Protein AF-A0A851D9H3-F1 (afdb_monomer)

Secondary structure (DSSP, 8-state):
---EEEE--TTSSHHHHHHHHHHHHHHHS--SS-EEEE-SSHHHHHHHHHHHHHHHGGGT--EEEE-TTS-HHHHHHHHHT--SEEEE-HHHHHHHHHH--S---TT--EEEESSHHHHH-TTT--THHHHHHHHHHS-SSSEEEEEES---TTHHHHHHH--S-PEEEE---S-SS-TT---------GGGHHHHHHHHHHHHHHH-TT-------S---

Mean predicted aligned error: 9.74 Å

pLDDT: mean 85.5, std 11.63, range [44.47, 97.75]

Organism: Todus mexicanus (NCBI:txid135184)

Nearest PDB structures (foldseek):
  3ber-assembly1_A  TM=9.597E-01  e=4.271E-22  Homo sapiens
  8fkx-assembly1_SW  TM=8.163E-01  e=1.587E-16  Homo sapiens
  8v84-assembly1_D  TM=9.311E-01  e=8.662E-15  Saccharomyces cerevisiae BY4741
  8fks-assembly1_SW  TM=8.138E-01  e=1.066E-15  Homo sapiens
  8fky-assembly1_SW  TM=8.086E-01  e=3.137E-15  Homo sapiens

InterPro domains:
  IPR000629 ATP-dependent RNA helicase DEAD-box, conserved site [PS00039] (112-120)
  IPR011545 DEAD/DEAH-box helicase domain [PF00270] (1-157)
  IPR014001 Helicase superfamily 1/2, ATP-binding domain [PS51192] (1-169)
  IPR014001 Helicase superfamily 1/2, ATP-binding domain [SM00487] (2-184)
  IPR027417 P-loop containing nucleoside triphosphate hydrolase [G3DSA:3.40.50.300] (1-170)
  IPR027417 P-loop containing nucleoside triphosphate hydrolase [SSF52540] (1-168)
  IPR050079 DEAD box RNA helicase [PTHR47959] (1-221)

Sequence (221 aa):
GRDCLGCAKTGSGKTAAFVLPVLQVLSEDPYGIFCLVLTPTRELAYQIAEQFRVLGKPLGLKDCVVVGGLDMVAQALELSRKPHVVIATPGRLADHLRSSNTFSLKKLKFLVLDEADRLLEQGCADFTADLEVILEAVPARRQTLLFSATLTDTLKELQSLAPNRPFFWEAVSEVRTVDELDQRYLLVPEALKDAYLVHLIQTFQDEHDDWSVIIFTKTCK

Foldseek 3Di:
DAAAEEAADPPPCVLVVPLVVLLVVCLVPPDFAAEEEEEADQVVLVVSVVVNCVVCVVVVFFEAEQEPPDDLVVSLVSQLVRGHYYYYYLVRVLCCLVPDPSHAQANYAEYEYEQVVVCPDPPPDPSVVSVVSVLVRHHPNHHYYYYHNDDDPCVVVVCVSRVRPHHYHYDDDVDPDDPPDDDDDDDDDPVCVVVVVVVVVVVVCVVPVPDDDDDDDPDDD

Solvent-accessible surface area (backbone atoms only — not comparable to full-atom values): 12936 Å² total; per-residue (Å²): 126,71,15,34,38,41,35,42,60,88,91,73,50,64,67,56,68,55,48,52,62,50,50,58,58,36,70,78,63,77,56,48,38,29,32,42,36,36,26,78,43,65,68,58,32,53,55,53,50,49,52,48,51,67,73,27,52,91,72,68,64,40,71,46,76,38,46,78,95,60,65,66,67,62,48,49,53,51,47,49,70,38,29,36,32,38,30,23,23,46,60,45,45,28,49,46,63,74,75,42,84,63,58,69,45,65,71,25,45,35,42,34,33,42,47,40,53,66,46,64,36,87,85,84,52,83,34,60,68,24,44,51,55,46,59,72,49,37,42,88,80,50,30,33,38,39,29,18,67,58,88,54,90,57,49,65,59,55,47,64,75,30,76,62,76,47,48,78,46,68,64,87,62,100,53,100,60,63,94,86,63,88,82,86,87,80,93,68,60,77,93,47,46,65,62,53,50,52,51,52,51,52,58,48,38,77,77,34,85,88,67,86,86,86,85,88,74,97,70,90,130

Radius of gyration: 20.99 Å; Cα contacts (8 Å, |Δi|>4): 307; chains: 1; bounding box: 50×41×60 Å

Structure (mmCIF, N/CA/C/O backbone):
data_AF-A0A851D9H3-F1
#
_entry.id   AF-A0A851D9H3-F1
#
loop_
_atom_site.group_PDB
_atom_site.id
_atom_site.type_symbol
_atom_site.label_atom_id
_atom_site.label_alt_id
_atom_site.label_comp_id
_atom_site.label_asym_id
_atom_site.label_entity_id
_atom_site.label_seq_id
_atom_site.pdbx_PDB_ins_code
_atom_site.Cartn_x
_atom_site.Cartn_y
_atom_site.Cartn_z
_atom_site.occupancy
_atom_site.B_iso_or_equiv
_atom_site.auth_seq_id
_atom_site.auth_comp_id
_atom_site.auth_asym_id
_atom_site.auth_atom_id
_atom_site.pdbx_PDB_model_num
ATOM 1 N N . GLY A 1 1 ? -8.736 -12.174 10.225 1.00 80.12 1 GLY A N 1
ATOM 2 C CA . GLY A 1 1 ? -8.288 -13.385 9.510 1.00 80.12 1 GLY A CA 1
ATOM 3 C C . GLY A 1 1 ? -6.817 -13.631 9.781 1.00 80.12 1 GLY A C 1
ATOM 4 O O . GLY A 1 1 ? -6.314 -13.092 10.760 1.00 80.12 1 GLY A O 1
ATOM 5 N N . ARG A 1 2 ? -6.152 -14.450 8.955 1.00 85.69 2 ARG A N 1
ATOM 6 C CA . ARG A 1 2 ? -4.685 -14.618 8.971 1.00 85.69 2 ARG A CA 1
ATOM 7 C C . ARG A 1 2 ? -4.022 -13.522 8.139 1.00 85.69 2 ARG A C 1
ATOM 9 O O . ARG A 1 2 ? -4.654 -13.015 7.210 1.00 85.69 2 ARG A O 1
ATOM 16 N N . ASP A 1 3 ? -2.769 -13.208 8.440 1.00 90.81 3 ASP A N 1
ATOM 17 C CA . ASP A 1 3 ? -1.951 -12.373 7.559 1.00 90.81 3 ASP A CA 1
ATOM 18 C C . ASP A 1 3 ? -1.795 -13.059 6.192 1.00 90.81 3 ASP A C 1
ATOM 20 O O . ASP A 1 3 ? -1.924 -14.284 6.088 1.00 90.81 3 ASP A O 1
ATOM 24 N N . CYS A 1 4 ? -1.566 -12.283 5.137 1.00 90.00 4 CYS A N 1
ATOM 25 C CA . CYS A 1 4 ? -1.462 -12.799 3.773 1.00 90.00 4 CYS A CA 1
ATOM 26 C C . CYS A 1 4 ? -0.292 -12.145 3.047 1.00 90.00 4 CYS A C 1
ATOM 28 O O . CYS A 1 4 ? -0.133 -10.930 3.126 1.00 90.00 4 CYS A O 1
ATOM 30 N N . LEU A 1 5 ? 0.481 -12.939 2.314 1.00 88.44 5 LEU A N 1
ATOM 31 C CA . LEU A 1 5 ? 1.468 -12.458 1.360 1.00 88.44 5 LEU A CA 1
ATOM 32 C C . LEU A 1 5 ? 1.082 -12.985 -0.022 1.00 88.44 5 LEU A C 1
ATOM 34 O O . LEU A 1 5 ? 1.096 -14.192 -0.252 1.00 88.44 5 LEU A O 1
ATOM 38 N N . GLY A 1 6 ? 0.686 -12.074 -0.907 1.00 87.44 6 GLY A N 1
ATOM 39 C CA . GLY A 1 6 ? 0.284 -12.356 -2.278 1.00 87.44 6 GLY A CA 1
ATOM 40 C C . GLY A 1 6 ? 1.333 -11.873 -3.274 1.00 87.44 6 GLY A C 1
ATOM 41 O O . GLY A 1 6 ? 1.558 -10.670 -3.399 1.00 87.44 6 GLY A O 1
ATOM 42 N N . CYS A 1 7 ? 1.937 -12.792 -4.019 1.00 83.62 7 CYS A N 1
ATOM 43 C CA . CYS A 1 7 ? 2.801 -12.463 -5.148 1.00 83.62 7 CYS A CA 1
ATOM 44 C C . CYS A 1 7 ? 2.038 -12.649 -6.464 1.00 83.62 7 CYS A C 1
ATOM 46 O O . CYS A 1 7 ? 1.624 -13.763 -6.789 1.00 83.62 7 CYS A O 1
ATOM 48 N N . ALA A 1 8 ? 1.821 -11.563 -7.209 1.00 77.94 8 ALA A N 1
ATOM 49 C CA . ALA A 1 8 ? 1.188 -11.616 -8.527 1.00 77.94 8 ALA A CA 1
ATOM 50 C C . ALA A 1 8 ? 1.530 -10.397 -9.389 1.00 77.94 8 ALA A C 1
ATOM 52 O O . ALA A 1 8 ? 1.768 -9.302 -8.875 1.00 77.94 8 ALA A O 1
ATOM 53 N N . LYS A 1 9 ? 1.476 -10.551 -10.717 1.00 69.19 9 LYS A N 1
ATOM 54 C CA . LYS A 1 9 ? 1.674 -9.450 -11.677 1.00 69.19 9 LYS A CA 1
ATOM 55 C C . LYS A 1 9 ? 0.594 -8.366 -11.529 1.00 69.19 9 LYS A C 1
ATOM 57 O O . LYS A 1 9 ? -0.528 -8.638 -11.095 1.00 69.19 9 LYS A O 1
ATOM 62 N N . THR A 1 10 ? 0.919 -7.121 -11.871 1.00 65.31 10 THR A N 1
ATOM 63 C CA . THR A 1 10 ? -0.055 -6.014 -11.934 1.00 65.31 10 THR A CA 1
ATOM 64 C C . THR A 1 10 ? -1.163 -6.341 -12.944 1.00 65.31 10 THR A C 1
ATOM 66 O O . THR A 1 10 ? -0.913 -7.023 -13.932 1.00 65.31 10 THR A O 1
ATOM 69 N N . GLY A 1 11 ? -2.404 -5.932 -12.665 1.00 64.44 11 GLY A N 1
ATOM 70 C CA . GLY A 1 11 ? -3.569 -6.272 -13.499 1.00 64.44 11 GLY A CA 1
ATOM 71 C C . GLY A 1 11 ? -4.239 -7.620 -13.187 1.00 64.44 11 GLY A C 1
ATOM 72 O O . GLY A 1 11 ? -5.308 -7.897 -13.714 1.00 64.44 11 GLY A O 1
ATOM 73 N N . SER A 1 12 ? -3.698 -8.428 -12.268 1.00 66.44 12 SER A N 1
ATOM 74 C CA . SER A 1 12 ? -4.285 -9.719 -11.841 1.00 66.44 12 SER A CA 1
ATOM 75 C C . SER A 1 12 ? -5.453 -9.610 -10.842 1.00 66.44 12 SER A C 1
ATOM 77 O O . SER A 1 12 ? -5.899 -10.614 -10.293 1.00 66.44 12 SER A O 1
ATOM 79 N N . GLY A 1 13 ? -5.941 -8.398 -10.558 1.00 76.06 13 GLY A N 1
ATOM 80 C CA . GLY A 1 13 ? -7.006 -8.177 -9.572 1.00 76.06 13 GLY A CA 1
ATOM 81 C C . GLY A 1 13 ? -6.543 -8.123 -8.108 1.00 76.06 13 GLY A C 1
ATOM 82 O O . GLY A 1 13 ? -7.385 -8.190 -7.212 1.00 76.06 13 GLY A O 1
ATOM 83 N N . LYS A 1 14 ? -5.235 -7.945 -7.841 1.00 81.56 14 LYS A N 1
ATOM 84 C CA . LYS A 1 14 ? -4.666 -7.783 -6.480 1.00 81.56 14 LYS A CA 1
ATOM 85 C C . LYS A 1 14 ? -5.439 -6.780 -5.622 1.00 81.56 14 LYS A C 1
ATOM 87 O O . LYS A 1 14 ? -5.741 -7.061 -4.467 1.00 81.56 14 LYS A O 1
ATOM 92 N N . THR A 1 15 ? -5.817 -5.644 -6.206 1.00 81.75 15 THR A N 1
ATOM 93 C CA . THR A 1 15 ? -6.554 -4.596 -5.495 1.00 81.75 15 THR A CA 1
ATOM 94 C C . THR A 1 15 ? -7.900 -5.094 -4.979 1.00 81.75 15 THR A C 1
ATOM 96 O O . THR A 1 15 ? -8.203 -4.935 -3.800 1.00 81.75 15 THR A O 1
ATOM 99 N N . ALA A 1 16 ? -8.684 -5.795 -5.801 1.00 86.06 16 ALA A N 1
ATOM 100 C CA . ALA A 1 16 ? -9.943 -6.387 -5.349 1.00 86.06 16 ALA A CA 1
ATOM 101 C C . ALA A 1 16 ? -9.718 -7.454 -4.260 1.00 86.06 16 ALA A C 1
ATOM 103 O O . ALA A 1 16 ? -10.506 -7.539 -3.317 1.00 86.06 16 ALA A O 1
ATOM 104 N N . ALA A 1 17 ? -8.620 -8.215 -4.345 1.00 87.19 17 ALA A N 1
ATOM 105 C CA . ALA A 1 17 ? -8.290 -9.267 -3.385 1.00 87.19 17 ALA A CA 1
ATOM 106 C C . ALA A 1 17 ? -8.093 -8.752 -1.948 1.00 87.19 17 ALA A C 1
ATOM 108 O O . ALA A 1 17 ? -8.384 -9.491 -1.008 1.00 87.19 17 ALA A O 1
ATOM 109 N N . PHE A 1 18 ? -7.657 -7.500 -1.754 1.00 88.56 18 PHE A N 1
ATOM 110 C CA . PHE A 1 18 ? -7.599 -6.887 -0.421 1.00 88.56 18 PHE A CA 1
ATOM 111 C C . PHE A 1 18 ? -8.738 -5.917 -0.119 1.00 88.56 18 PHE A C 1
ATOM 113 O O . PHE A 1 18 ? -9.131 -5.803 1.040 1.00 88.56 18 PHE A O 1
ATOM 120 N N . VAL A 1 19 ? -9.313 -5.248 -1.123 1.00 92.56 19 VAL A N 1
ATOM 121 C CA . VAL A 1 19 ? -10.442 -4.332 -0.903 1.00 92.56 19 VAL A CA 1
ATOM 122 C C . VAL A 1 19 ? -11.672 -5.100 -0.418 1.00 92.56 19 VAL A C 1
ATOM 124 O O . VAL A 1 19 ? -12.283 -4.709 0.574 1.00 92.56 19 VAL A O 1
ATOM 127 N N . LEU A 1 20 ? -12.021 -6.218 -1.060 1.00 92.31 20 LEU A N 1
ATOM 128 C CA . LEU A 1 20 ? -13.213 -7.001 -0.714 1.00 92.31 20 LEU A CA 1
ATOM 129 C C . LEU A 1 20 ? -13.232 -7.498 0.743 1.00 92.31 20 LEU A C 1
ATOM 131 O O . LEU A 1 20 ? -14.219 -7.224 1.429 1.00 92.31 20 LEU A O 1
ATOM 135 N N . PRO A 1 21 ? -12.185 -8.167 1.272 1.00 91.94 21 PRO A N 1
ATOM 136 C CA . PRO A 1 21 ? -12.196 -8.599 2.668 1.00 91.94 21 PRO A CA 1
ATOM 137 C C . PRO A 1 21 ? -12.214 -7.420 3.649 1.00 91.94 21 PRO A C 1
ATOM 139 O O . PRO A 1 21 ? -12.847 -7.522 4.698 1.00 91.94 21 PRO A O 1
ATOM 142 N N . VAL A 1 22 ? -11.576 -6.290 3.317 1.00 93.81 22 VAL A N 1
ATOM 143 C CA . VAL A 1 22 ? -11.645 -5.073 4.142 1.00 93.81 22 VAL A CA 1
ATOM 144 C C . VAL A 1 22 ? -13.081 -4.554 4.209 1.00 93.81 22 VAL A C 1
ATOM 146 O O . VAL A 1 22 ? -13.584 -4.308 5.304 1.00 93.81 22 VAL A O 1
ATOM 149 N N . LEU A 1 23 ? -13.754 -4.421 3.062 1.00 93.50 23 LEU A N 1
ATOM 150 C CA . LEU A 1 23 ? -15.132 -3.933 2.989 1.00 93.50 23 LEU A CA 1
ATOM 151 C C . LEU A 1 23 ? -16.124 -4.881 3.664 1.00 93.50 23 LEU A C 1
ATOM 153 O O . LEU A 1 23 ? -17.036 -4.413 4.340 1.00 93.50 23 LEU A O 1
ATOM 157 N N . GLN A 1 24 ? -15.928 -6.194 3.528 1.00 92.94 24 GLN A N 1
ATOM 158 C CA . GLN A 1 24 ? -16.772 -7.191 4.179 1.00 92.94 24 GLN A CA 1
ATOM 159 C C . GLN A 1 24 ? -16.753 -7.016 5.701 1.00 92.94 24 GLN A C 1
ATOM 161 O O . GLN A 1 24 ? -17.810 -6.861 6.305 1.00 92.94 24 GLN A O 1
ATOM 166 N N . VAL A 1 25 ? -15.572 -6.962 6.323 1.00 92.62 25 VAL A N 1
ATOM 167 C CA . VAL A 1 25 ? -15.482 -6.806 7.787 1.00 92.62 25 VAL A CA 1
ATOM 168 C C . VAL A 1 25 ? -15.886 -5.396 8.224 1.00 92.62 25 VAL A C 1
ATOM 170 O O . VAL A 1 25 ? -16.467 -5.225 9.293 1.00 92.62 25 VAL A O 1
ATOM 173 N N . LEU A 1 26 ? -15.616 -4.375 7.405 1.00 91.81 26 LEU A N 1
ATOM 174 C CA . LEU A 1 26 ? -16.076 -3.014 7.679 1.00 91.81 26 LEU A CA 1
ATOM 175 C C . LEU A 1 26 ? -17.610 -2.916 7.677 1.00 91.81 26 LEU A C 1
ATOM 177 O O . LEU A 1 26 ? -18.159 -2.135 8.445 1.00 91.81 26 LEU A O 1
ATOM 181 N N . SER A 1 27 ? -18.302 -3.699 6.843 1.00 91.38 27 SER A N 1
ATOM 182 C CA . SER A 1 27 ? -19.768 -3.681 6.765 1.00 91.38 27 SER A CA 1
ATOM 183 C C . SER A 1 27 ? -20.463 -4.209 8.025 1.00 91.38 27 SER A C 1
ATOM 185 O O . SER A 1 27 ? -21.607 -3.841 8.280 1.00 91.38 27 SER A O 1
ATOM 187 N N . GLU A 1 28 ? -19.776 -5.030 8.825 1.00 90.75 28 GLU A N 1
ATOM 188 C CA . GLU A 1 28 ? -20.304 -5.570 10.084 1.00 90.75 28 GLU A CA 1
ATOM 189 C C . GLU A 1 28 ? -20.296 -4.52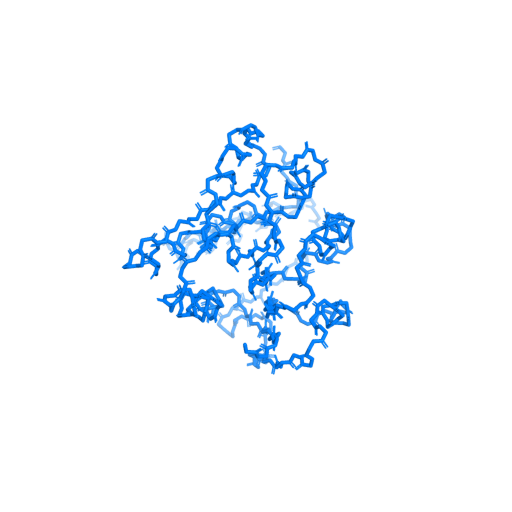2 11.208 1.00 90.75 28 GLU A C 1
ATOM 191 O O . GLU A 1 28 ? -21.245 -4.436 11.985 1.00 90.75 28 GLU A O 1
ATOM 196 N N . ASP A 1 29 ? -19.223 -3.730 11.296 1.00 86.62 29 ASP A N 1
ATOM 197 C CA . ASP A 1 29 ? -19.026 -2.697 12.320 1.00 86.62 29 ASP A CA 1
ATOM 198 C C . ASP A 1 29 ? -18.191 -1.532 11.751 1.00 86.62 29 ASP A C 1
ATOM 200 O O . ASP A 1 29 ? -16.957 -1.515 11.885 1.00 86.62 29 ASP A O 1
ATOM 204 N N . PRO A 1 30 ? -18.834 -0.573 11.058 1.00 84.06 30 PRO A N 1
ATOM 205 C CA . PRO A 1 30 ? -18.143 0.542 10.429 1.00 84.06 30 PRO A CA 1
ATOM 206 C C . PRO A 1 30 ? -17.739 1.591 11.467 1.00 84.06 30 PRO A C 1
ATOM 208 O O . PRO A 1 30 ? -18.577 2.260 12.075 1.00 84.06 30 PRO A O 1
ATOM 211 N N . TYR A 1 31 ? -16.432 1.800 11.631 1.00 88.31 31 TYR A N 1
ATOM 212 C CA . TYR A 1 31 ? -15.911 2.842 12.509 1.00 88.31 31 TYR A CA 1
ATOM 213 C C . TYR A 1 31 ? -14.591 3.421 12.012 1.00 88.31 31 TYR A C 1
ATOM 215 O O . TYR A 1 31 ? -13.763 2.702 11.462 1.00 88.31 31 TYR A O 1
ATOM 223 N N . GLY A 1 32 ? -14.375 4.698 12.354 1.00 89.19 32 GLY A N 1
ATOM 224 C CA . GLY A 1 32 ? -13.079 5.387 12.398 1.00 89.19 32 GLY A CA 1
ATOM 225 C C . GLY A 1 32 ? -12.106 5.047 11.271 1.00 89.19 32 GLY A C 1
ATOM 226 O O . GLY A 1 32 ? -12.538 4.764 10.172 1.00 89.19 32 GLY A O 1
ATOM 227 N N . ILE A 1 33 ? -10.799 5.072 11.554 1.00 94.25 33 ILE A N 1
ATOM 228 C CA . ILE A 1 33 ? -9.779 4.551 10.633 1.00 94.25 33 ILE A CA 1
ATOM 229 C C . ILE A 1 33 ? -9.660 3.046 10.859 1.00 94.25 33 ILE A C 1
ATOM 231 O O . ILE A 1 33 ? -9.173 2.599 11.901 1.00 94.25 33 ILE A O 1
ATOM 235 N N . PHE A 1 34 ? -10.134 2.279 9.882 1.00 94.25 34 PHE A N 1
ATOM 236 C CA . PHE A 1 34 ? -10.248 0.827 9.949 1.00 94.25 34 PHE A CA 1
ATOM 237 C C . PHE A 1 34 ? -9.163 0.115 9.137 1.00 94.25 34 PHE A C 1
ATOM 239 O O . PHE A 1 34 ? -8.651 -0.927 9.559 1.00 94.25 34 PHE A O 1
ATOM 246 N N . CYS A 1 35 ? -8.797 0.694 7.993 1.00 96.56 35 CYS A N 1
ATOM 247 C CA . CYS A 1 35 ? -7.786 0.169 7.085 1.00 96.56 35 CYS A CA 1
ATOM 248 C C . CYS A 1 35 ? -6.785 1.258 6.684 1.00 96.56 35 CYS A C 1
ATOM 250 O O . CYS A 1 35 ? -7.180 2.381 6.371 1.00 96.56 35 CYS A O 1
ATOM 252 N N . LEU A 1 36 ? -5.500 0.901 6.680 1.00 97.44 36 LEU A N 1
ATOM 253 C CA . LEU A 1 36 ? -4.429 1.676 6.061 1.00 97.44 36 LEU A CA 1
ATOM 254 C C . LEU A 1 36 ? -3.865 0.888 4.886 1.00 97.44 36 LEU A C 1
ATOM 256 O O . LEU A 1 36 ? -3.505 -0.277 5.052 1.00 97.44 36 LEU A O 1
ATOM 260 N N . VAL A 1 37 ? -3.741 1.544 3.739 1.00 97.12 37 VAL A N 1
ATOM 261 C CA . VAL A 1 37 ? -3.034 1.026 2.571 1.00 97.12 37 VAL A CA 1
ATOM 262 C C . VAL A 1 37 ? -1.814 1.891 2.302 1.00 97.12 37 VAL A C 1
ATOM 264 O O . VAL A 1 37 ? -1.938 3.104 2.143 1.00 97.12 37 VAL A O 1
ATOM 267 N N . LEU A 1 38 ? -0.646 1.260 2.260 1.00 95.62 38 LEU A N 1
ATOM 268 C CA . LEU A 1 38 ? 0.625 1.873 1.906 1.00 95.62 38 LEU A CA 1
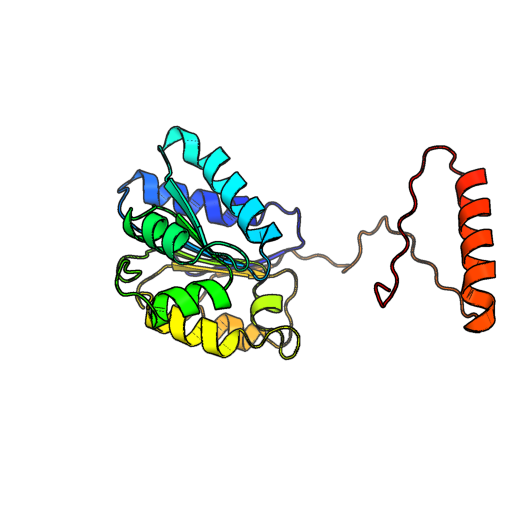ATOM 269 C C . LEU A 1 38 ? 1.016 1.445 0.499 1.00 95.62 38 LEU A C 1
ATOM 271 O O . LEU A 1 38 ? 0.932 0.267 0.163 1.00 95.62 38 LEU A O 1
ATOM 275 N N . THR A 1 39 ? 1.433 2.407 -0.313 1.00 93.19 39 THR A N 1
ATOM 276 C CA . THR A 1 39 ? 1.813 2.198 -1.714 1.00 93.19 39 THR A CA 1
ATOM 277 C C . THR A 1 39 ? 2.938 3.169 -2.091 1.00 93.19 39 THR A C 1
ATOM 279 O O . THR A 1 39 ? 2.999 4.264 -1.518 1.00 93.19 39 THR A O 1
ATOM 282 N N . PRO A 1 40 ? 3.873 2.796 -2.986 1.00 90.38 40 PRO A N 1
ATOM 283 C CA . PRO A 1 40 ? 5.092 3.576 -3.207 1.00 90.38 40 PRO A CA 1
ATOM 284 C C . PRO A 1 40 ? 4.854 4.901 -3.937 1.00 90.38 40 PRO A C 1
ATOM 286 O O . PRO A 1 40 ? 5.618 5.846 -3.744 1.00 90.38 40 PRO A O 1
ATOM 289 N N . THR A 1 41 ? 3.810 4.999 -4.767 1.00 90.50 41 THR A N 1
ATOM 290 C CA . THR A 1 41 ? 3.590 6.168 -5.630 1.00 90.50 41 THR A CA 1
ATOM 291 C C . THR A 1 41 ? 2.232 6.821 -5.411 1.00 90.50 41 THR A C 1
ATOM 293 O O . THR A 1 41 ? 1.282 6.235 -4.885 1.00 90.50 41 THR A O 1
ATOM 296 N N . ARG A 1 42 ? 2.135 8.086 -5.830 1.00 93.12 42 ARG A N 1
ATOM 297 C CA . ARG A 1 42 ? 0.912 8.887 -5.702 1.00 93.12 42 ARG A CA 1
ATOM 298 C C . ARG A 1 42 ? -0.171 8.353 -6.630 1.00 93.12 42 ARG A C 1
ATOM 300 O O . ARG A 1 42 ? -1.339 8.296 -6.265 1.00 93.12 42 ARG A O 1
ATOM 307 N N . GLU A 1 43 ? 0.234 7.957 -7.825 1.00 91.25 43 GLU A N 1
ATOM 308 C CA . GLU A 1 43 ? -0.620 7.467 -8.896 1.00 91.25 43 GLU A CA 1
ATOM 309 C C . GLU A 1 43 ? -1.310 6.169 -8.465 1.00 91.25 43 GLU A C 1
ATOM 311 O O . GLU A 1 43 ? -2.533 6.064 -8.565 1.00 91.25 43 GLU A O 1
ATOM 316 N N . LEU A 1 44 ? -0.553 5.232 -7.882 1.00 90.94 44 LEU A N 1
ATOM 317 C CA . LEU A 1 44 ? -1.098 3.988 -7.336 1.00 90.94 44 LEU A CA 1
ATOM 318 C C . LEU A 1 44 ? -2.055 4.253 -6.167 1.00 90.94 44 LEU A C 1
ATOM 320 O O . LEU A 1 44 ? -3.122 3.644 -6.098 1.00 90.94 44 LEU A O 1
ATOM 324 N N . ALA A 1 45 ? -1.745 5.214 -5.289 1.00 94.44 45 ALA A N 1
ATOM 325 C CA . ALA A 1 45 ? -2.645 5.591 -4.197 1.00 94.44 45 ALA A CA 1
ATOM 326 C C . ALA A 1 45 ? -4.017 6.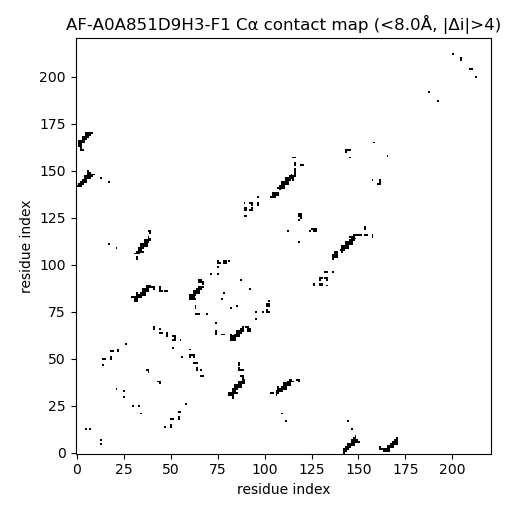054 -4.707 1.00 94.44 45 ALA A C 1
ATOM 328 O O . ALA A 1 45 ? -5.049 5.629 -4.182 1.00 94.44 45 ALA A O 1
ATOM 329 N N . TYR A 1 46 ? -4.051 6.884 -5.751 1.00 94.88 46 TYR A N 1
ATOM 330 C CA . TYR A 1 46 ? -5.314 7.317 -6.352 1.00 94.88 46 TYR A CA 1
ATOM 331 C C . TYR A 1 46 ? -6.062 6.176 -7.043 1.00 94.88 46 TYR A C 1
ATOM 333 O O . TYR A 1 46 ? -7.279 6.083 -6.883 1.00 94.88 46 TYR A O 1
ATOM 341 N N . GLN A 1 47 ? -5.353 5.287 -7.742 1.00 92.88 47 GLN A N 1
ATOM 342 C CA . GLN A 1 47 ? -5.961 4.102 -8.354 1.00 92.88 47 GLN A CA 1
ATOM 343 C C . GLN A 1 47 ? -6.617 3.201 -7.300 1.00 92.88 47 GLN A C 1
ATOM 345 O O . GLN A 1 47 ? -7.766 2.790 -7.457 1.00 92.88 47 GLN A O 1
ATOM 350 N N . ILE A 1 48 ? -5.934 2.938 -6.183 1.00 94.44 48 ILE A N 1
ATOM 351 C CA . ILE A 1 48 ? -6.481 2.139 -5.079 1.00 94.44 48 ILE A CA 1
ATOM 352 C C . ILE A 1 48 ? -7.682 2.846 -4.435 1.00 94.44 48 ILE A C 1
ATOM 354 O O . ILE A 1 48 ? -8.700 2.206 -4.163 1.00 94.44 48 ILE A O 1
ATOM 358 N N . ALA A 1 49 ? -7.595 4.160 -4.208 1.00 95.50 49 ALA A N 1
ATOM 359 C CA . ALA A 1 49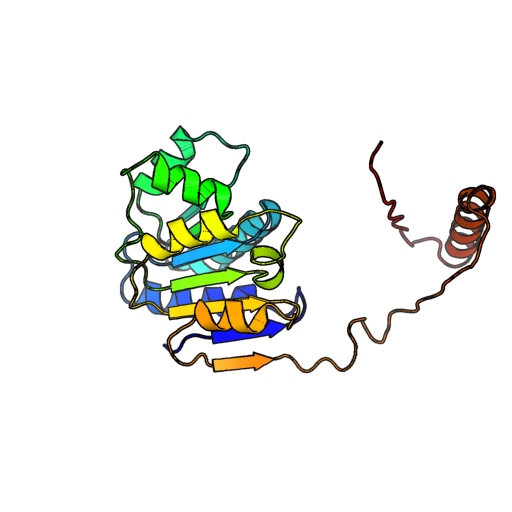 ? -8.693 4.942 -3.643 1.00 95.50 49 ALA A CA 1
ATOM 360 C C . ALA A 1 49 ? -9.953 4.880 -4.520 1.00 95.50 49 ALA A C 1
ATOM 362 O O . ALA A 1 49 ? -11.060 4.728 -4.003 1.00 95.50 49 ALA A O 1
ATOM 363 N N . GLU A 1 50 ? -9.800 4.928 -5.845 1.00 94.75 50 GLU A N 1
ATOM 364 C CA . GLU A 1 50 ? -10.908 4.738 -6.781 1.00 94.75 50 GLU A CA 1
ATOM 365 C C . GLU A 1 50 ? -11.561 3.360 -6.614 1.00 94.75 50 GLU A C 1
ATOM 367 O O . GLU A 1 50 ? -12.785 3.279 -6.502 1.00 94.75 50 GLU A O 1
ATOM 372 N N . GLN A 1 51 ? -10.770 2.288 -6.490 1.00 94.19 51 GLN A N 1
ATOM 373 C CA . GLN A 1 51 ? -11.309 0.941 -6.265 1.00 94.19 51 GLN A CA 1
ATOM 374 C C . GLN A 1 51 ? -12.104 0.845 -4.957 1.00 94.19 51 GLN A C 1
ATOM 376 O O . GLN A 1 51 ? -13.198 0.277 -4.935 1.00 94.19 51 GLN A O 1
ATOM 381 N N . PHE A 1 52 ? -11.607 1.453 -3.876 1.00 95.19 52 PHE A N 1
ATOM 382 C CA . PHE A 1 52 ? -12.351 1.549 -2.619 1.00 95.19 52 PHE A CA 1
ATOM 383 C C . PHE A 1 52 ? -13.659 2.327 -2.773 1.00 95.19 52 PHE A C 1
ATOM 385 O O . PHE A 1 52 ? -14.682 1.889 -2.252 1.00 95.19 52 PHE A O 1
ATOM 392 N N . ARG A 1 53 ? -13.668 3.448 -3.503 1.00 94.38 53 ARG A N 1
ATOM 393 C CA . ARG A 1 53 ? -14.892 4.231 -3.739 1.00 94.38 53 ARG A CA 1
ATOM 394 C C . ARG A 1 53 ? -15.912 3.467 -4.567 1.00 94.38 53 ARG A C 1
ATOM 396 O O . ARG A 1 53 ? -17.090 3.490 -4.227 1.00 94.38 53 ARG A O 1
ATOM 403 N N . VAL A 1 54 ? -15.477 2.787 -5.627 1.00 93.50 54 VAL A N 1
ATOM 404 C CA . VAL A 1 54 ? -16.358 2.005 -6.504 1.00 93.50 54 VAL A CA 1
ATOM 405 C C . VAL A 1 54 ? -16.989 0.851 -5.728 1.00 93.50 54 VAL A C 1
ATOM 407 O O . VAL A 1 54 ? -18.214 0.738 -5.683 1.00 93.50 54 VAL A O 1
ATOM 410 N N . LEU A 1 55 ? -16.169 0.034 -5.065 1.00 92.81 55 LEU A N 1
ATOM 411 C CA . LEU A 1 55 ? -16.633 -1.163 -4.359 1.00 92.81 55 LEU A CA 1
ATOM 412 C C . LEU A 1 55 ? -17.321 -0.833 -3.025 1.00 92.81 55 LEU A C 1
ATOM 414 O O . LEU A 1 55 ? -18.244 -1.528 -2.608 1.00 92.81 55 LEU A O 1
ATOM 418 N N . GLY A 1 56 ? -16.901 0.242 -2.360 1.00 92.19 56 GLY A N 1
ATOM 419 C CA . GLY A 1 56 ? -17.419 0.687 -1.067 1.00 92.19 56 GLY A CA 1
ATOM 420 C C . GLY A 1 56 ? -18.607 1.648 -1.143 1.00 92.19 56 GLY A C 1
ATOM 421 O O . GLY A 1 56 ? -19.170 1.983 -0.099 1.00 92.19 56 GLY A O 1
ATOM 422 N N . LYS A 1 57 ? -19.028 2.082 -2.342 1.00 91.19 57 LYS A N 1
ATOM 423 C CA . LYS A 1 57 ? -20.174 2.992 -2.532 1.00 91.19 57 LYS A CA 1
ATOM 424 C C . LYS A 1 57 ? -21.448 2.533 -1.803 1.00 91.19 57 LYS A C 1
ATOM 426 O O . LYS A 1 57 ? -22.057 3.378 -1.145 1.00 91.19 57 LYS A O 1
ATOM 431 N N . PRO A 1 58 ? -21.850 1.244 -1.839 1.00 89.06 58 PRO A N 1
ATOM 432 C CA . PRO A 1 58 ? -23.051 0.785 -1.134 1.00 89.06 58 PRO A CA 1
ATOM 433 C C . PRO A 1 58 ? -22.961 0.910 0.394 1.00 89.06 58 PRO A C 1
ATOM 435 O O . PRO A 1 58 ? -23.987 0.981 1.060 1.00 89.06 58 PRO A O 1
ATOM 438 N N . LEU A 1 59 ? -21.744 0.957 0.949 1.00 88.88 59 LEU A N 1
ATOM 439 C CA . LEU A 1 59 ? -21.479 1.035 2.388 1.00 88.88 59 LEU A CA 1
ATOM 440 C C . LEU A 1 59 ? -21.313 2.479 2.891 1.00 88.88 59 LEU A C 1
ATOM 442 O O . LEU A 1 59 ? -21.053 2.688 4.073 1.00 88.88 59 LEU A O 1
ATOM 446 N N . GLY A 1 60 ? -21.402 3.482 2.008 1.00 90.31 60 GLY A N 1
ATOM 447 C CA . GLY A 1 60 ? -21.082 4.867 2.366 1.00 90.31 60 GLY A CA 1
ATOM 448 C C . GLY A 1 60 ? -19.627 5.024 2.825 1.00 90.31 60 GLY A C 1
ATOM 449 O O . GLY A 1 60 ? -19.347 5.763 3.775 1.00 90.31 60 GLY A O 1
ATOM 450 N N . LEU A 1 61 ? -18.709 4.283 2.190 1.00 93.25 61 LEU A N 1
ATOM 451 C CA . LEU A 1 61 ? -17.287 4.302 2.516 1.00 93.25 61 LEU A CA 1
ATOM 452 C C . LEU A 1 61 ? -16.728 5.732 2.461 1.00 93.25 61 LEU A C 1
ATOM 454 O O . LEU A 1 61 ? -17.044 6.502 1.559 1.00 93.25 61 LEU A O 1
ATOM 458 N N . LYS A 1 62 ? -15.866 6.064 3.423 1.00 94.69 62 LYS A N 1
ATOM 459 C CA . LYS A 1 62 ? -15.127 7.323 3.473 1.00 94.69 62 LYS A CA 1
ATOM 460 C C . LYS A 1 62 ? -13.656 6.980 3.352 1.00 94.69 62 LYS A C 1
ATOM 462 O O . LYS A 1 62 ? -13.132 6.292 4.227 1.00 94.69 62 LYS A O 1
ATOM 467 N N . ASP A 1 63 ? -13.018 7.430 2.289 1.00 95.38 63 ASP A N 1
ATOM 468 C CA . ASP A 1 63 ? -11.584 7.286 2.089 1.00 95.38 63 ASP A CA 1
ATOM 469 C C . ASP A 1 63 ? -10.862 8.632 2.250 1.00 95.38 63 ASP A C 1
ATOM 471 O O . ASP 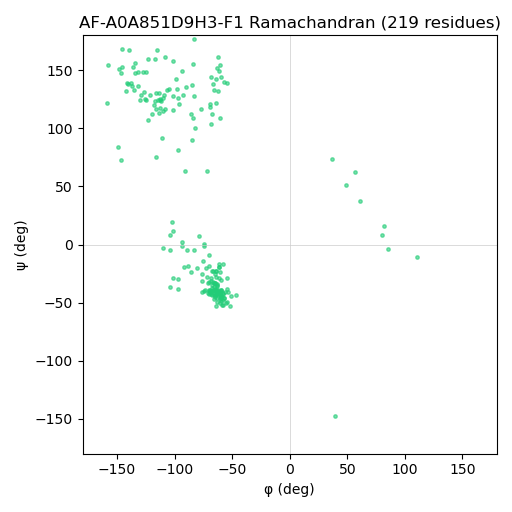A 1 63 ? -11.479 9.697 2.200 1.00 95.38 63 ASP A O 1
ATOM 475 N N . CYS A 1 64 ? -9.554 8.582 2.473 1.00 96.06 64 CYS A N 1
ATOM 476 C CA . CYS A 1 64 ? -8.666 9.739 2.430 1.00 96.06 64 CYS A CA 1
ATOM 477 C C . CYS A 1 64 ? -7.342 9.327 1.790 1.00 96.06 64 CYS A C 1
ATOM 479 O O . CYS A 1 64 ? -6.827 8.242 2.074 1.00 96.06 64 CYS A O 1
ATOM 481 N N . VAL A 1 65 ? -6.799 10.201 0.939 1.00 97.31 65 VAL A N 1
ATOM 482 C CA . VAL A 1 65 ? -5.544 9.970 0.218 1.00 97.31 65 VAL A CA 1
ATOM 483 C C . VAL A 1 65 ? -4.456 10.894 0.763 1.00 97.31 65 VAL A C 1
ATOM 485 O O . VAL A 1 65 ? -4.523 12.116 0.623 1.00 97.31 65 VAL A O 1
ATOM 488 N N . VAL A 1 66 ? -3.426 10.307 1.371 1.00 96.50 66 VAL A N 1
ATOM 489 C CA . VAL A 1 66 ? -2.330 11.019 2.040 1.00 96.50 66 VAL A CA 1
ATOM 490 C C . VAL A 1 66 ? -1.037 10.834 1.256 1.00 96.50 66 VAL A C 1
ATOM 492 O O . VAL A 1 66 ? -0.285 9.880 1.442 1.00 96.50 66 VAL A O 1
ATOM 495 N N . VAL A 1 67 ? -0.783 11.771 0.349 1.00 95.94 67 VAL A N 1
ATOM 496 C CA . VAL A 1 67 ? 0.369 11.743 -0.557 1.00 95.94 67 VAL A CA 1
ATOM 497 C C . VAL A 1 67 ? 1.081 13.092 -0.634 1.00 95.94 67 VAL A C 1
ATOM 499 O O . VAL A 1 67 ? 0.486 14.131 -0.335 1.00 95.94 67 VAL A O 1
ATOM 502 N N . GLY A 1 68 ? 2.366 13.078 -0.996 1.00 90.75 68 GLY A N 1
ATOM 503 C CA . GLY A 1 68 ? 3.172 14.292 -1.155 1.00 90.75 68 GLY A CA 1
ATOM 504 C C . GLY A 1 68 ? 2.660 15.228 -2.260 1.00 90.75 68 GLY A C 1
ATOM 505 O O . GLY A 1 68 ? 1.895 14.826 -3.137 1.00 90.75 68 GLY A O 1
ATOM 506 N N . GLY A 1 69 ? 3.088 16.493 -2.217 1.00 87.31 69 GLY A N 1
ATOM 507 C CA . GLY A 1 69 ? 2.712 17.513 -3.208 1.00 87.31 69 GLY A CA 1
ATOM 508 C C . GLY A 1 69 ? 1.326 18.142 -3.011 1.00 87.31 69 GLY A C 1
ATOM 509 O O . GLY A 1 69 ? 0.878 18.892 -3.872 1.00 87.31 69 GLY A O 1
ATOM 510 N N . LEU A 1 70 ? 0.653 17.847 -1.896 1.00 88.12 70 LEU A N 1
ATOM 511 C CA . LEU A 1 70 ? -0.611 18.467 -1.487 1.00 88.12 70 LEU A CA 1
ATOM 512 C C . LEU A 1 70 ? -0.435 19.274 -0.197 1.00 88.12 70 LEU A C 1
ATOM 514 O O . LEU A 1 70 ? 0.580 19.150 0.493 1.00 88.12 70 LEU A O 1
ATOM 518 N N . ASP A 1 71 ? -1.427 20.094 0.144 1.00 91.31 71 ASP A N 1
ATOM 519 C CA . ASP A 1 71 ? -1.403 20.878 1.378 1.00 91.31 71 ASP A CA 1
ATOM 520 C C . ASP A 1 71 ? -1.469 19.980 2.629 1.00 91.31 71 ASP A C 1
ATOM 522 O O . ASP A 1 71 ? -2.273 19.047 2.719 1.00 91.31 71 ASP A O 1
ATOM 526 N N . MET A 1 72 ? -0.593 20.257 3.599 1.00 89.69 72 MET A N 1
ATOM 527 C CA . MET A 1 72 ? -0.472 19.462 4.826 1.00 89.69 72 MET A CA 1
ATOM 528 C C . MET A 1 72 ? -1.687 19.658 5.731 1.00 89.69 72 MET A C 1
ATOM 530 O O . MET A 1 72 ? -2.196 18.699 6.307 1.00 89.69 72 MET A O 1
ATOM 534 N N . VAL A 1 73 ? -2.187 20.888 5.833 1.00 91.00 73 VAL A N 1
ATOM 535 C CA . VAL A 1 73 ? -3.295 21.220 6.733 1.00 91.00 73 VAL A CA 1
ATOM 536 C C . VAL A 1 73 ? -4.600 20.610 6.224 1.00 91.00 73 VAL A C 1
ATOM 538 O O . VAL A 1 73 ? -5.342 20.015 7.005 1.00 91.00 73 VAL A O 1
ATOM 541 N N . ALA A 1 74 ? -4.852 20.677 4.916 1.00 91.88 74 ALA A N 1
ATOM 542 C CA . ALA A 1 74 ? -6.005 20.048 4.280 1.00 91.88 74 ALA A CA 1
ATOM 543 C C . ALA A 1 74 ? -6.039 18.530 4.523 1.00 91.88 74 ALA A C 1
ATOM 545 O O . ALA A 1 74 ? -7.056 18.005 4.979 1.00 91.88 74 ALA A O 1
ATOM 546 N N . GLN A 1 75 ? -4.918 17.830 4.315 1.00 93.25 75 GLN A N 1
ATOM 547 C CA . GLN A 1 75 ? -4.830 16.388 4.586 1.00 93.25 75 GLN A CA 1
ATOM 548 C C . GLN A 1 75 ? -5.003 16.060 6.074 1.00 93.25 75 GLN A C 1
ATOM 550 O O . GLN A 1 75 ? -5.699 15.107 6.420 1.00 93.25 75 GLN A O 1
ATOM 555 N N . ALA A 1 76 ? -4.426 16.865 6.971 1.00 91.81 76 ALA A N 1
ATOM 556 C CA . ALA A 1 76 ? -4.595 16.678 8.411 1.00 91.81 76 ALA A CA 1
ATOM 557 C C . ALA A 1 76 ? -6.063 16.855 8.836 1.00 91.81 76 ALA A C 1
ATOM 559 O O . ALA A 1 76 ? -6.548 16.132 9.713 1.00 91.81 76 ALA A O 1
ATOM 560 N N . LEU A 1 77 ? -6.786 17.782 8.198 1.00 92.62 77 LEU A N 1
ATOM 561 C CA . LEU A 1 77 ? -8.215 17.979 8.412 1.00 92.62 77 LEU A CA 1
ATOM 562 C C . LEU A 1 77 ? -9.024 16.780 7.902 1.00 92.62 77 LEU A C 1
ATOM 564 O O . LEU A 1 77 ? -9.919 16.316 8.610 1.00 92.62 77 LEU A O 1
ATOM 568 N N . GLU A 1 78 ? -8.712 16.242 6.723 1.00 93.31 78 GLU A N 1
ATOM 569 C CA . GLU A 1 78 ? -9.366 15.034 6.205 1.00 93.31 78 GLU A CA 1
ATOM 570 C C . GLU A 1 78 ? -9.148 13.826 7.122 1.00 93.31 78 GLU A C 1
ATOM 572 O O . GLU A 1 78 ? -10.112 13.152 7.487 1.00 93.31 78 GLU A O 1
ATOM 577 N N . LEU A 1 79 ? -7.918 13.615 7.593 1.00 93.25 79 LEU A N 1
ATOM 578 C CA . LEU A 1 79 ? -7.592 12.576 8.572 1.00 93.25 79 LEU A CA 1
ATOM 579 C C . LEU A 1 79 ? -8.357 12.763 9.891 1.00 93.25 79 LEU A C 1
ATOM 581 O O . LEU A 1 79 ? -8.864 11.792 10.461 1.00 93.25 79 LEU A O 1
ATOM 585 N N . SER A 1 80 ? -8.517 14.007 10.355 1.00 92.25 80 SER A N 1
ATOM 586 C CA . SER A 1 80 ? -9.261 14.316 11.587 1.00 92.25 80 SER A CA 1
ATOM 587 C C . SER A 1 80 ? -10.752 13.953 11.507 1.00 92.25 80 SER A C 1
ATOM 589 O O . SER A 1 80 ? -11.382 13.680 12.532 1.00 92.25 80 SER A O 1
ATOM 591 N N . ARG A 1 81 ? -11.318 13.869 10.290 1.00 93.44 81 ARG A N 1
ATOM 592 C CA . ARG A 1 81 ? -12.701 13.418 10.044 1.00 93.44 81 ARG A CA 1
ATOM 593 C C . ARG A 1 81 ? -12.879 11.905 10.190 1.00 93.44 81 ARG A C 1
ATOM 595 O O . ARG A 1 81 ? -14.007 11.430 10.075 1.00 93.44 81 ARG A O 1
ATOM 602 N N . LYS A 1 82 ? -11.801 11.169 10.488 1.00 93.56 82 LYS A N 1
ATOM 603 C CA . LYS A 1 82 ? -11.786 9.720 10.743 1.00 93.56 82 LYS A CA 1
ATOM 604 C C . LYS A 1 82 ? -12.374 8.918 9.566 1.00 93.56 82 LYS A C 1
ATOM 606 O O . LYS A 1 82 ? -13.405 8.265 9.740 1.00 93.56 82 LYS A O 1
ATOM 611 N N . PRO A 1 83 ? -11.753 8.990 8.375 1.00 95.56 83 PRO A N 1
ATOM 612 C CA . PRO A 1 83 ? -12.150 8.180 7.223 1.00 95.56 83 PRO A CA 1
ATOM 613 C C . PRO A 1 83 ? -11.990 6.688 7.539 1.00 95.56 83 PRO A C 1
ATOM 615 O O . PRO A 1 83 ? -11.084 6.320 8.279 1.00 95.56 83 PRO A O 1
ATOM 618 N N . HIS A 1 84 ? -12.831 5.841 6.944 1.00 95.94 84 HIS A N 1
ATOM 619 C CA . HIS A 1 84 ? -12.792 4.379 7.085 1.00 95.94 84 HIS A CA 1
ATOM 620 C C . HIS A 1 84 ? -11.495 3.776 6.543 1.00 95.94 84 HIS A C 1
ATOM 622 O O . HIS A 1 84 ? -10.922 2.868 7.151 1.00 95.94 84 HIS A O 1
ATOM 628 N N . VAL A 1 85 ? -11.024 4.302 5.413 1.00 96.81 85 VAL A N 1
ATOM 629 C CA . VAL A 1 85 ? -9.824 3.827 4.725 1.00 96.81 85 VAL A CA 1
ATOM 630 C C . VAL A 1 85 ? -8.883 4.999 4.496 1.00 96.81 85 VAL A C 1
ATOM 632 O O . VAL A 1 85 ? -9.290 6.045 3.998 1.00 96.81 85 VAL A O 1
ATOM 635 N N . VAL A 1 86 ? -7.617 4.822 4.849 1.00 97.56 86 VAL A N 1
ATOM 636 C CA . VAL A 1 86 ? -6.547 5.763 4.512 1.00 97.56 86 VAL A CA 1
ATOM 637 C C . VAL A 1 86 ? -5.648 5.088 3.487 1.00 97.56 86 VAL A C 1
ATOM 639 O O . VAL A 1 86 ? -5.179 3.979 3.724 1.00 97.56 86 VAL A O 1
ATOM 642 N N . ILE A 1 87 ? -5.414 5.741 2.354 1.00 97.75 87 ILE A N 1
ATOM 643 C CA . ILE A 1 87 ? -4.468 5.296 1.330 1.00 97.75 87 ILE A CA 1
ATOM 644 C C . ILE A 1 87 ? -3.327 6.305 1.303 1.00 97.75 87 ILE A C 1
ATOM 646 O O . ILE A 1 87 ? -3.574 7.501 1.165 1.00 97.75 87 ILE A O 1
ATOM 650 N N . ALA A 1 88 ? -2.086 5.858 1.470 1.00 96.81 88 ALA A N 1
ATOM 651 C CA . ALA A 1 88 ? -0.977 6.773 1.676 1.00 96.81 88 ALA A CA 1
ATOM 652 C C . ALA A 1 88 ? 0.343 6.305 1.067 1.00 96.81 88 ALA A C 1
ATOM 654 O O . ALA A 1 88 ? 0.627 5.112 0.979 1.00 96.81 88 ALA A O 1
ATOM 655 N N . THR A 1 89 ? 1.187 7.279 0.734 1.00 95.31 89 THR A N 1
ATOM 656 C CA . THR A 1 89 ? 2.626 7.049 0.543 1.00 95.31 89 THR A CA 1
ATOM 657 C C . THR A 1 89 ? 3.335 7.116 1.902 1.00 95.31 89 THR A C 1
ATOM 659 O O . THR A 1 89 ? 3.027 8.051 2.657 1.00 95.31 89 THR A O 1
ATOM 662 N N . PRO A 1 90 ? 4.294 6.219 2.217 1.00 93.81 90 PRO A N 1
ATOM 663 C CA . PRO A 1 90 ? 4.915 6.133 3.543 1.00 93.81 90 PRO A CA 1
ATOM 664 C C . PRO A 1 90 ? 5.461 7.462 4.066 1.00 93.81 90 PRO A C 1
ATOM 666 O O . PRO A 1 90 ? 5.042 7.898 5.135 1.00 93.81 90 PRO A O 1
ATOM 669 N N . GLY A 1 91 ? 6.297 8.157 3.287 1.00 92.50 91 GLY A N 1
ATOM 670 C CA . GLY A 1 91 ? 6.922 9.406 3.739 1.00 92.50 91 GLY A CA 1
ATOM 671 C C . GLY A 1 91 ? 5.909 10.461 4.168 1.00 92.50 91 GLY A C 1
ATOM 672 O O . GLY A 1 91 ? 5.981 10.996 5.272 1.00 92.50 91 GLY A O 1
ATOM 673 N N . ARG A 1 92 ? 4.862 10.676 3.361 1.00 94.06 92 ARG A N 1
ATOM 674 C CA . ARG A 1 92 ? 3.830 11.661 3.702 1.00 94.06 92 ARG A CA 1
ATOM 675 C C . ARG A 1 92 ? 3.046 11.284 4.956 1.00 94.06 92 ARG A C 1
ATOM 677 O O . ARG A 1 92 ? 2.699 12.161 5.744 1.00 94.06 92 ARG A O 1
ATOM 684 N N . LEU A 1 93 ? 2.722 10.007 5.137 1.00 95.31 93 LEU A N 1
ATOM 685 C CA . LEU A 1 93 ? 2.005 9.569 6.331 1.00 95.31 93 LEU A CA 1
ATOM 686 C C . LEU A 1 93 ? 2.881 9.670 7.582 1.00 95.31 93 LEU A C 1
ATOM 688 O O . LEU A 1 93 ? 2.390 10.098 8.626 1.00 95.31 93 LEU A O 1
ATOM 692 N N . ALA A 1 94 ? 4.160 9.308 7.475 1.00 94.06 94 ALA A N 1
ATOM 693 C CA . ALA A 1 94 ? 5.122 9.444 8.558 1.00 94.06 94 ALA A CA 1
ATOM 694 C C . ALA A 1 94 ? 5.282 10.911 8.977 1.00 94.06 94 ALA A C 1
ATOM 696 O O . ALA A 1 94 ? 5.258 11.200 10.171 1.00 94.06 94 ALA A O 1
ATOM 697 N N . ASP A 1 95 ? 5.328 11.848 8.024 1.00 93.62 95 ASP A N 1
ATOM 698 C CA . ASP A 1 95 ? 5.317 13.283 8.326 1.00 93.62 95 ASP A CA 1
ATOM 699 C C . ASP A 1 95 ? 4.089 13.678 9.150 1.00 93.62 95 ASP A C 1
ATOM 701 O O . ASP A 1 95 ? 4.227 14.345 10.173 1.00 93.62 95 ASP A O 1
ATOM 705 N N . HIS A 1 96 ? 2.894 13.215 8.763 1.00 93.69 96 HIS A N 1
ATOM 706 C CA . HIS A 1 96 ? 1.656 13.475 9.508 1.00 93.69 96 HIS A CA 1
ATOM 707 C C . HIS A 1 96 ? 1.688 12.895 10.922 1.00 93.69 96 HIS A C 1
ATOM 709 O O . HIS A 1 96 ? 1.232 13.555 11.853 1.00 93.69 96 HIS A O 1
ATOM 715 N N . LEU A 1 97 ? 2.239 11.693 11.098 1.00 92.69 97 LEU A N 1
ATOM 716 C CA . LEU A 1 97 ? 2.394 11.058 12.411 1.00 92.69 97 LEU A CA 1
ATOM 717 C C . LEU A 1 97 ? 3.413 11.790 13.298 1.00 92.69 97 LEU A C 1
ATOM 719 O O . LEU A 1 97 ? 3.218 11.871 14.508 1.00 92.69 97 LEU A O 1
ATOM 723 N N . ARG A 1 98 ? 4.482 12.341 12.710 1.00 91.38 98 ARG A N 1
ATOM 724 C CA . ARG A 1 98 ? 5.507 13.121 13.423 1.00 91.38 98 ARG A CA 1
ATOM 725 C C . ARG A 1 98 ? 5.007 14.516 13.797 1.00 91.38 98 ARG A C 1
ATOM 727 O O . ARG A 1 98 ? 5.313 15.010 14.879 1.00 91.38 98 ARG A O 1
ATOM 734 N N . SER A 1 99 ? 4.268 15.170 12.901 1.00 85.31 99 SER A N 1
ATOM 735 C CA . SER A 1 99 ? 3.891 16.579 13.042 1.00 85.31 99 SER A CA 1
ATOM 736 C C . SER A 1 99 ? 2.553 16.802 13.745 1.00 85.31 99 SER A C 1
ATOM 738 O O . SER A 1 99 ? 2.275 17.921 14.172 1.00 85.31 99 SER A O 1
ATOM 740 N N . SER A 1 100 ? 1.682 15.791 13.805 1.00 73.62 100 SER A N 1
ATOM 741 C CA . SER A 1 100 ? 0.284 15.974 14.192 1.00 73.62 100 SER A CA 1
ATOM 742 C C . SER A 1 100 ? -0.261 14.850 15.073 1.00 73.62 100 SER A C 1
ATOM 744 O O . SER A 1 100 ? -0.101 13.671 14.786 1.00 73.62 100 SER A O 1
ATOM 746 N N . ASN A 1 101 ? -1.027 15.233 16.100 1.00 77.00 101 ASN A N 1
ATOM 747 C CA . ASN A 1 101 ? -1.831 14.325 16.930 1.00 77.00 101 ASN A CA 1
ATOM 748 C C . ASN A 1 101 ? -3.331 14.350 16.560 1.00 77.00 101 ASN A C 1
ATOM 750 O O . ASN A 1 101 ? -4.183 13.982 17.370 1.00 77.00 101 ASN A O 1
ATOM 754 N N . THR A 1 102 ? -3.694 14.825 15.361 1.00 82.06 102 THR A N 1
ATOM 755 C CA . THR A 1 102 ? -5.105 15.024 14.961 1.00 82.06 102 THR A CA 1
ATOM 756 C C . THR A 1 102 ? -5.859 13.737 14.623 1.00 82.06 102 THR A C 1
ATOM 758 O O . THR A 1 102 ? -7.090 13.748 14.552 1.00 82.06 102 THR A O 1
ATOM 761 N N . PHE A 1 103 ? -5.157 12.623 14.427 1.00 90.38 103 PHE A N 1
ATOM 762 C CA . PHE A 1 103 ? -5.743 11.323 14.110 1.00 90.38 103 PHE A CA 1
ATOM 763 C C . PHE A 1 103 ? -5.019 10.205 14.867 1.00 90.38 103 PHE A C 1
ATOM 765 O O . PHE A 1 103 ? -3.973 10.408 15.477 1.00 90.38 103 PHE A O 1
ATOM 772 N N . SER A 1 104 ? -5.605 9.008 14.875 1.00 91.31 104 SER A N 1
ATOM 773 C CA . SER A 1 104 ? -5.012 7.851 15.542 1.00 91.31 104 SER A CA 1
ATOM 774 C C . SER A 1 104 ? -5.253 6.583 14.744 1.00 91.31 104 SER A C 1
ATOM 776 O O . SER A 1 104 ? -6.388 6.288 14.370 1.00 91.31 104 SER A O 1
ATOM 778 N N . LEU A 1 105 ? -4.187 5.809 14.551 1.00 93.81 105 LEU A N 1
ATOM 779 C CA . LEU A 1 105 ? -4.221 4.511 13.878 1.00 93.81 105 LEU A CA 1
ATOM 780 C C . LEU A 1 105 ? -4.391 3.336 14.855 1.00 93.81 105 LEU A C 1
ATOM 782 O O . LEU A 1 105 ? -4.468 2.189 14.433 1.00 93.81 105 LEU A O 1
ATOM 786 N N . LYS A 1 106 ? -4.530 3.594 16.164 1.00 91.81 106 LYS A N 1
ATOM 787 C CA . LYS A 1 106 ? -4.553 2.561 17.220 1.00 91.81 106 LYS A CA 1
ATOM 788 C C . LYS A 1 106 ? -5.697 1.542 17.116 1.00 91.81 106 LYS A C 1
ATOM 790 O O . LYS A 1 106 ? -5.622 0.491 17.743 1.00 91.81 106 LYS A O 1
ATOM 795 N N . LYS A 1 107 ? -6.770 1.854 16.381 1.00 91.62 107 LYS A N 1
ATOM 796 C CA . LYS A 1 107 ? -7.946 0.974 16.194 1.00 91.62 107 LYS A CA 1
ATOM 797 C C . LYS A 1 107 ? -7.994 0.282 14.828 1.00 91.62 107 LYS A C 1
ATOM 799 O O . LYS A 1 107 ? -9.006 -0.336 14.493 1.00 91.62 107 LYS A O 1
ATOM 804 N N . LEU A 1 108 ? -6.926 0.405 14.049 1.00 94.19 108 LEU A N 1
ATOM 805 C CA . LEU A 1 108 ? -6.816 -0.177 12.724 1.00 94.19 108 LEU A CA 1
ATOM 806 C C . LEU A 1 108 ? -6.903 -1.709 12.787 1.00 94.19 108 LEU A C 1
ATOM 808 O O . LEU A 1 108 ? -6.220 -2.340 13.592 1.00 94.19 108 LEU A O 1
ATOM 812 N N . LYS A 1 109 ? -7.739 -2.309 11.931 1.00 94.00 109 LYS A N 1
ATOM 813 C CA . LYS A 1 109 ? -7.839 -3.772 11.790 1.00 94.00 109 LYS A CA 1
ATOM 814 C C . LYS A 1 109 ? -7.019 -4.304 10.623 1.00 94.00 109 LYS A C 1
ATOM 816 O O . LYS A 1 109 ? -6.558 -5.438 10.711 1.00 94.00 109 LYS A O 1
ATOM 821 N N . PHE A 1 110 ? -6.837 -3.511 9.567 1.00 95.44 110 PHE A N 1
ATOM 822 C CA . PHE A 1 110 ? -6.158 -3.938 8.344 1.00 95.44 110 PHE A CA 1
ATOM 823 C C . PHE A 1 110 ? -5.005 -3.013 7.978 1.00 95.44 110 PHE A C 1
ATOM 825 O O . PHE A 1 110 ? -5.204 -1.809 7.818 1.00 95.44 110 PHE A O 1
ATOM 832 N N . LEU A 1 111 ? -3.821 -3.593 7.805 1.00 95.50 111 LEU A N 1
ATOM 833 C CA . LEU A 1 111 ? -2.671 -2.937 7.194 1.00 95.50 111 LEU A CA 1
ATOM 834 C C . LEU A 1 111 ? -2.396 -3.616 5.854 1.00 95.50 111 LEU A C 1
ATOM 836 O O . LEU A 1 111 ? -2.198 -4.826 5.817 1.00 95.50 111 LEU A O 1
ATOM 840 N N . VAL A 1 112 ? -2.383 -2.848 4.773 1.00 95.06 112 VAL A N 1
ATOM 841 C CA . VAL A 1 112 ? -2.069 -3.339 3.431 1.00 95.06 112 VAL A CA 1
ATOM 842 C C . VAL A 1 112 ? -0.800 -2.657 2.943 1.00 95.06 112 VAL A C 1
ATOM 844 O O . VAL A 1 112 ? -0.707 -1.435 3.022 1.00 95.06 112 VAL A O 1
ATOM 847 N N . LEU A 1 113 ? 0.166 -3.426 2.446 1.00 92.81 113 LEU A N 1
ATOM 848 C CA . LEU A 1 113 ? 1.313 -2.903 1.704 1.00 92.81 113 LEU A CA 1
ATOM 849 C C . LEU A 1 113 ? 1.186 -3.395 0.265 1.00 92.81 113 LEU A C 1
ATOM 851 O O . LEU A 1 113 ? 1.258 -4.600 0.022 1.00 92.81 113 LEU A O 1
ATOM 855 N N . ASP A 1 114 ? 0.959 -2.471 -0.659 1.00 90.81 114 ASP A N 1
ATOM 856 C CA . ASP A 1 114 ? 0.924 -2.736 -2.094 1.00 90.81 114 ASP A CA 1
ATOM 857 C C . ASP A 1 114 ? 2.263 -2.367 -2.737 1.00 90.81 114 ASP A C 1
ATOM 859 O O . ASP A 1 114 ? 2.890 -1.384 -2.343 1.00 90.81 114 ASP A O 1
ATOM 863 N N . GLU A 1 115 ? 2.696 -3.172 -3.708 1.00 87.75 115 GLU A N 1
ATOM 864 C CA . GLU A 1 115 ? 4.056 -3.134 -4.270 1.00 87.75 115 GLU A CA 1
ATOM 865 C C . GLU A 1 115 ? 5.133 -3.130 -3.171 1.00 87.75 115 GLU A C 1
ATOM 867 O O . GLU A 1 115 ? 6.015 -2.273 -3.098 1.00 87.75 115 GLU A O 1
ATOM 872 N N . ALA A 1 116 ? 5.013 -4.096 -2.257 1.00 85.31 116 ALA A N 1
ATOM 873 C CA . ALA A 1 116 ? 5.813 -4.150 -1.042 1.00 85.31 116 ALA A CA 1
ATOM 874 C C . ALA A 1 116 ? 7.316 -4.370 -1.304 1.00 85.31 116 ALA A C 1
ATOM 876 O O . ALA A 1 116 ? 8.141 -3.943 -0.502 1.00 85.31 116 ALA A O 1
ATOM 877 N N . ASP A 1 117 ? 7.676 -4.978 -2.437 1.00 80.88 117 ASP A N 1
ATOM 878 C CA . ASP A 1 117 ? 9.052 -5.045 -2.932 1.00 80.88 117 ASP A CA 1
ATOM 879 C C . ASP A 1 117 ? 9.638 -3.650 -3.181 1.00 80.88 117 ASP A C 1
ATOM 881 O O . ASP A 1 117 ? 10.736 -3.367 -2.713 1.00 80.88 117 ASP A O 1
ATOM 885 N N . ARG A 1 118 ? 8.884 -2.755 -3.828 1.00 82.69 118 ARG A N 1
ATOM 886 C CA . ARG A 1 118 ? 9.305 -1.364 -4.068 1.00 82.69 118 ARG A CA 1
ATOM 887 C C . ARG A 1 118 ? 9.332 -0.514 -2.806 1.00 82.69 118 ARG A C 1
ATOM 889 O O . ARG A 1 118 ? 10.149 0.392 -2.698 1.00 82.69 118 ARG A O 1
ATOM 896 N N . LEU A 1 119 ? 8.444 -0.791 -1.852 1.00 82.88 119 LEU A N 1
ATOM 897 C CA . LEU A 1 119 ? 8.439 -0.108 -0.554 1.00 82.88 119 LEU A CA 1
ATOM 898 C C . LEU A 1 119 ? 9.684 -0.424 0.292 1.00 82.88 119 LEU A C 1
ATOM 900 O O . LEU A 1 119 ? 10.012 0.361 1.177 1.00 82.88 119 LEU A O 1
ATOM 904 N N . LEU A 1 120 ? 10.350 -1.553 0.028 1.00 76.94 120 LEU A N 1
ATOM 905 C CA . LEU A 1 120 ? 11.545 -2.014 0.741 1.00 76.94 120 LEU A CA 1
ATOM 906 C C . LEU A 1 120 ? 12.831 -1.951 -0.098 1.00 76.94 120 LEU A C 1
ATOM 908 O O . LEU A 1 120 ? 13.905 -2.282 0.402 1.00 76.94 120 LEU A O 1
ATOM 912 N N . GLU A 1 121 ? 12.748 -1.567 -1.372 1.00 73.00 121 GLU A N 1
ATOM 913 C CA . GLU A 1 121 ? 13.904 -1.552 -2.265 1.00 73.00 121 GLU A CA 1
ATOM 914 C C . GLU A 1 121 ? 14.919 -0.484 -1.827 1.00 73.00 121 GLU A C 1
ATOM 916 O O . GLU A 1 121 ? 14.678 0.724 -1.917 1.00 73.00 121 GLU A O 1
ATOM 921 N N . GLN A 1 122 ? 16.085 -0.941 -1.363 1.00 53.94 122 GLN A N 1
ATOM 922 C CA . GLN A 1 122 ? 17.184 -0.071 -0.951 1.00 53.94 122 GLN A CA 1
ATOM 923 C C . GLN A 1 122 ? 17.704 0.738 -2.153 1.00 53.94 122 GLN A C 1
ATOM 925 O O . GLN A 1 122 ? 18.159 0.169 -3.144 1.00 53.94 122 GLN A O 1
ATOM 930 N N . GLY A 1 123 ? 17.666 2.073 -2.053 1.00 48.41 123 GLY A N 1
ATOM 931 C CA . GLY A 1 123 ? 18.316 2.991 -3.000 1.00 48.41 123 GLY A CA 1
ATOM 932 C C . GLY A 1 123 ? 17.410 3.830 -3.912 1.00 48.41 123 GLY A C 1
ATOM 933 O O . GLY A 1 123 ? 17.920 4.764 -4.529 1.00 48.41 123 GLY A O 1
ATOM 934 N N . CYS A 1 124 ? 16.096 3.574 -3.993 1.00 45.34 124 CYS A N 1
ATOM 935 C CA . CYS A 1 124 ? 15.171 4.431 -4.764 1.00 45.34 124 CYS A CA 1
ATOM 936 C C . CYS A 1 124 ? 14.437 5.455 -3.874 1.00 45.34 124 CYS A C 1
ATOM 938 O O . CYS A 1 124 ? 14.289 6.617 -4.252 1.00 45.34 124 CYS A O 1
ATOM 940 N N . ALA A 1 125 ? 14.048 5.046 -2.665 1.00 52.47 125 ALA A N 1
ATOM 941 C CA . ALA A 1 125 ? 13.516 5.899 -1.608 1.00 52.47 125 ALA A CA 1
ATOM 942 C C . ALA A 1 125 ? 13.702 5.172 -0.266 1.00 52.47 125 ALA A C 1
ATOM 944 O O . ALA A 1 125 ? 13.200 4.063 -0.113 1.00 52.47 125 ALA A O 1
ATOM 945 N N . ASP A 1 126 ? 14.418 5.757 0.699 1.00 65.19 126 ASP A N 1
ATOM 946 C CA . ASP A 1 126 ? 14.622 5.169 2.037 1.00 65.19 126 ASP A CA 1
ATOM 947 C C . ASP A 1 126 ? 13.325 5.216 2.876 1.00 65.19 126 ASP A C 1
ATOM 949 O O . ASP A 1 126 ? 13.248 5.867 3.917 1.00 65.19 126 ASP A O 1
ATOM 953 N N . PHE A 1 127 ? 12.269 4.523 2.436 1.00 74.12 127 PHE A N 1
ATOM 954 C CA . PHE A 1 127 ? 11.000 4.441 3.164 1.00 74.12 127 PHE A CA 1
ATOM 955 C C . PHE A 1 127 ? 11.102 3.618 4.447 1.00 74.12 127 PHE A C 1
ATOM 957 O O . PHE A 1 127 ? 10.162 3.631 5.234 1.00 74.12 127 PHE A O 1
ATOM 964 N N . THR A 1 128 ? 12.213 2.926 4.699 1.00 79.12 128 THR A N 1
ATOM 965 C CA . THR A 1 128 ? 12.403 2.077 5.883 1.00 79.12 128 THR A CA 1
ATOM 966 C C . THR A 1 128 ? 12.148 2.841 7.182 1.00 79.12 128 THR A C 1
ATOM 968 O O . THR A 1 128 ? 11.336 2.407 7.994 1.00 79.12 128 THR A O 1
ATOM 971 N N . ALA A 1 129 ? 12.746 4.027 7.341 1.00 85.06 129 ALA A N 1
ATOM 972 C CA . ALA A 1 129 ? 12.556 4.850 8.538 1.00 85.06 129 ALA A CA 1
ATOM 973 C C . ALA A 1 129 ? 11.116 5.383 8.665 1.00 85.06 129 ALA A C 1
ATOM 975 O O . ALA A 1 129 ? 10.592 5.554 9.766 1.00 85.06 129 ALA A O 1
ATOM 976 N N . ASP A 1 130 ? 10.453 5.652 7.540 1.00 90.62 130 ASP A N 1
ATOM 977 C CA . ASP A 1 130 ? 9.057 6.094 7.530 1.00 90.62 130 ASP A CA 1
ATOM 978 C C . ASP A 1 130 ? 8.100 4.942 7.859 1.00 90.62 130 ASP A C 1
ATOM 980 O O . ASP A 1 130 ? 7.139 5.123 8.609 1.00 90.62 130 ASP A O 1
ATOM 984 N N . LEU A 1 131 ? 8.382 3.741 7.349 1.00 89.00 131 LEU A N 1
ATOM 985 C CA . LEU A 1 131 ? 7.643 2.523 7.654 1.00 89.00 131 LEU A CA 1
ATOM 986 C C . LEU A 1 131 ? 7.766 2.158 9.130 1.00 89.00 131 LEU A C 1
ATOM 988 O O . LEU A 1 131 ? 6.748 1.834 9.731 1.00 89.00 131 LEU A O 1
ATOM 992 N N . GLU A 1 132 ? 8.950 2.264 9.734 1.00 88.25 132 GLU A N 1
ATOM 993 C CA . GLU A 1 132 ? 9.140 2.047 11.175 1.00 88.25 132 GLU A CA 1
ATOM 994 C C . GLU A 1 132 ? 8.216 2.949 12.006 1.00 88.25 132 GLU A C 1
ATOM 996 O O . GLU A 1 132 ? 7.434 2.449 12.818 1.00 88.25 132 GLU A O 1
ATOM 1001 N N . VAL A 1 133 ? 8.195 4.256 11.720 1.00 92.00 133 VAL A N 1
ATOM 1002 C CA . VAL A 1 133 ? 7.304 5.219 12.397 1.00 92.00 133 VAL A CA 1
ATOM 1003 C C . VAL A 1 133 ? 5.827 4.841 12.238 1.00 92.00 133 VAL A C 1
ATOM 1005 O O . VAL A 1 133 ? 5.043 4.927 13.187 1.00 92.00 133 VAL A O 1
ATOM 1008 N N . ILE A 1 134 ? 5.419 4.406 11.045 1.00 93.31 134 ILE A N 1
ATOM 1009 C CA . ILE A 1 134 ? 4.035 3.985 10.794 1.00 93.31 134 ILE A CA 1
ATOM 1010 C C . ILE A 1 134 ? 3.708 2.695 11.555 1.00 93.31 134 ILE A C 1
ATOM 1012 O O . ILE A 1 134 ? 2.627 2.586 12.139 1.00 93.31 134 ILE A O 1
ATOM 1016 N N . LEU A 1 135 ? 4.623 1.724 11.564 1.00 90.75 135 LEU A N 1
ATOM 1017 C CA . LEU A 1 135 ? 4.454 0.426 12.216 1.00 90.75 135 LEU A CA 1
ATOM 1018 C C . LEU A 1 135 ? 4.350 0.553 13.740 1.00 90.75 135 LEU A C 1
ATOM 1020 O O . LEU A 1 135 ? 3.584 -0.193 14.352 1.00 90.75 135 LEU A O 1
ATOM 1024 N N . GLU A 1 136 ? 5.046 1.521 14.336 1.00 91.38 136 GLU A N 1
ATOM 1025 C CA . GLU A 1 136 ? 4.914 1.876 15.753 1.00 91.38 136 GLU A CA 1
ATOM 1026 C C . GLU A 1 136 ? 3.555 2.516 16.083 1.00 91.38 136 GLU A C 1
ATOM 1028 O O . GLU A 1 136 ? 3.018 2.335 17.180 1.00 91.38 136 GLU A O 1
ATOM 1033 N N . ALA A 1 137 ? 2.960 3.247 15.135 1.0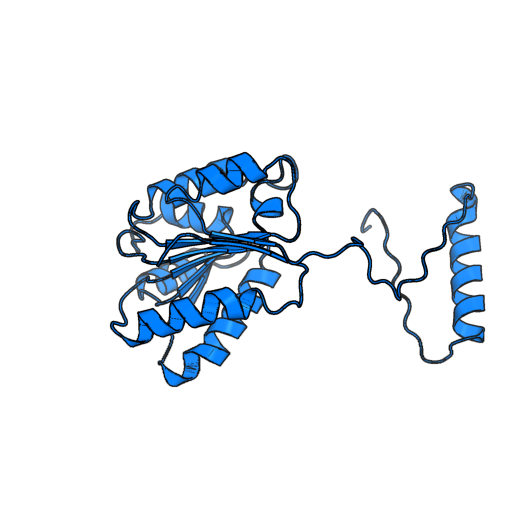0 92.62 137 ALA A N 1
ATOM 1034 C CA . ALA A 1 137 ? 1.676 3.920 15.325 1.00 92.62 137 ALA A CA 1
ATOM 1035 C C . ALA A 1 137 ? 0.451 2.992 15.169 1.00 92.62 137 ALA A C 1
ATOM 1037 O O . ALA A 1 137 ? -0.644 3.326 15.647 1.00 92.62 137 ALA A O 1
ATOM 1038 N N . VAL A 1 138 ? 0.604 1.842 14.502 1.00 93.31 138 VAL A N 1
ATOM 1039 C CA . VAL A 1 138 ? -0.471 0.858 14.270 1.00 93.31 138 VAL A CA 1
ATOM 1040 C C . VAL A 1 138 ? -0.491 -0.244 15.345 1.00 93.31 138 VAL A C 1
ATOM 1042 O O . VAL A 1 138 ? 0.543 -0.620 15.890 1.00 93.31 138 VAL A O 1
ATOM 1045 N N . PRO A 1 139 ? -1.661 -0.822 15.673 1.00 92.56 139 PRO A N 1
ATOM 1046 C CA . PRO A 1 139 ? -1.762 -1.857 16.698 1.00 92.56 139 PRO A CA 1
ATOM 1047 C C . PRO A 1 139 ? -1.081 -3.161 16.269 1.00 92.56 139 PRO A C 1
ATOM 1049 O O . PRO A 1 139 ? -1.180 -3.577 15.114 1.00 92.56 139 PRO A O 1
ATOM 1052 N N . ALA A 1 140 ? -0.464 -3.867 17.222 1.00 87.25 140 ALA A N 1
ATOM 1053 C CA . ALA A 1 140 ? 0.147 -5.180 16.980 1.00 87.25 140 ALA A CA 1
ATOM 1054 C C . ALA A 1 140 ? -0.887 -6.239 16.553 1.00 87.25 140 ALA A C 1
ATOM 1056 O O . ALA A 1 140 ? -0.629 -7.062 15.678 1.00 87.25 140 ALA A O 1
ATOM 1057 N N . ARG A 1 141 ? -2.089 -6.197 17.146 1.00 89.25 141 ARG A N 1
ATOM 1058 C CA . ARG A 1 141 ? -3.210 -7.062 16.762 1.00 89.25 141 ARG A CA 1
ATOM 1059 C C . ARG A 1 141 ? -3.960 -6.445 15.583 1.00 89.25 141 ARG A C 1
ATOM 1061 O O . ARG A 1 141 ? -4.919 -5.701 15.773 1.00 89.25 141 ARG A O 1
ATOM 1068 N N . ARG A 1 142 ? -3.529 -6.801 14.381 1.00 91.88 142 ARG A N 1
ATOM 1069 C CA . ARG A 1 142 ? -4.146 -6.442 13.100 1.00 91.88 142 ARG A CA 1
ATOM 1070 C C . ARG A 1 142 ? -3.971 -7.591 12.112 1.00 91.88 142 ARG A C 1
ATOM 1072 O O . ARG A 1 142 ? -3.204 -8.511 12.377 1.00 91.88 142 ARG A O 1
ATOM 1079 N N . GLN A 1 143 ? -4.682 -7.528 10.997 1.00 93.38 143 GLN A N 1
ATOM 1080 C CA . GLN A 1 143 ? -4.423 -8.372 9.841 1.00 93.38 143 GLN A CA 1
ATOM 1081 C C . GLN A 1 143 ? -3.557 -7.590 8.851 1.00 93.38 143 GLN A C 1
ATOM 1083 O O . GLN A 1 143 ? -3.956 -6.515 8.397 1.00 93.38 143 GLN A O 1
ATOM 1088 N N . THR A 1 144 ? -2.384 -8.125 8.529 1.00 93.38 144 THR A N 1
ATOM 1089 C CA . THR A 1 144 ? -1.459 -7.533 7.560 1.00 93.38 144 THR A CA 1
ATOM 1090 C C . THR A 1 144 ? -1.565 -8.271 6.226 1.00 93.38 144 THR A C 1
ATOM 1092 O O . THR A 1 144 ? -1.478 -9.500 6.176 1.00 93.38 144 THR A O 1
ATOM 1095 N N . LEU A 1 145 ? -1.773 -7.527 5.142 1.00 93.19 145 LEU A N 1
ATOM 1096 C CA . LEU A 1 145 ? -1.830 -8.040 3.777 1.00 93.19 145 LEU A CA 1
ATOM 1097 C C . LEU A 1 145 ? -0.694 -7.408 2.964 1.00 93.19 145 LEU A C 1
ATOM 1099 O O . LEU A 1 145 ? -0.626 -6.191 2.832 1.00 93.19 145 LEU A O 1
ATOM 1103 N N . LEU A 1 146 ? 0.202 -8.229 2.437 1.00 90.44 146 LEU A N 1
ATOM 1104 C CA . LEU A 1 146 ? 1.369 -7.801 1.673 1.00 90.44 146 LEU A CA 1
ATOM 1105 C C . LEU A 1 146 ? 1.192 -8.251 0.230 1.00 90.44 146 LEU A C 1
ATOM 1107 O O . LEU A 1 146 ? 0.988 -9.439 -0.017 1.00 90.44 146 LEU A O 1
ATOM 1111 N N . PHE A 1 147 ? 1.278 -7.325 -0.716 1.00 88.62 147 PHE A N 1
ATOM 1112 C CA . PHE A 1 147 ? 1.183 -7.621 -2.137 1.00 88.62 147 PHE A CA 1
ATOM 1113 C C . PHE A 1 147 ? 2.439 -7.160 -2.851 1.00 88.62 147 PHE A C 1
ATOM 1115 O O . PHE A 1 147 ? 2.860 -6.015 -2.720 1.00 88.62 147 PHE A O 1
ATOM 1122 N N . SER A 1 148 ? 3.026 -8.062 -3.626 1.00 84.50 148 SER A N 1
ATOM 1123 C CA . SER A 1 148 ? 4.250 -7.805 -4.377 1.00 84.50 148 SER A CA 1
ATOM 1124 C C . SER A 1 148 ? 4.132 -8.361 -5.793 1.00 84.50 148 SER A C 1
ATOM 1126 O O . SER A 1 148 ? 3.357 -9.289 -6.046 1.00 84.50 148 SER A O 1
ATOM 1128 N N . ALA A 1 149 ? 4.858 -7.770 -6.740 1.00 77.50 149 ALA A N 1
ATOM 1129 C CA . ALA A 1 149 ? 5.018 -8.351 -8.072 1.00 77.50 149 ALA A CA 1
ATOM 1130 C C . ALA A 1 149 ? 6.166 -9.364 -8.113 1.00 77.50 149 ALA A C 1
ATOM 1132 O O . ALA A 1 149 ? 6.175 -10.245 -8.974 1.00 77.50 149 ALA A O 1
ATOM 1133 N N . THR A 1 150 ? 7.126 -9.237 -7.195 1.00 70.00 150 THR A N 1
ATOM 1134 C CA . THR A 1 150 ? 8.309 -10.086 -7.148 1.00 70.00 150 THR A CA 1
ATOM 1135 C C . THR A 1 150 ? 8.573 -10.630 -5.749 1.00 70.00 150 THR A C 1
ATOM 1137 O O . THR A 1 150 ? 8.276 -10.007 -4.730 1.00 70.00 150 THR A O 1
ATOM 1140 N N . LEU A 1 151 ? 9.145 -11.829 -5.705 1.00 67.31 151 LEU A N 1
ATOM 1141 C CA . LEU A 1 151 ? 9.751 -12.395 -4.506 1.00 67.31 151 LEU A CA 1
ATOM 1142 C C . LEU A 1 151 ? 11.250 -12.127 -4.605 1.00 67.31 151 LEU A C 1
ATOM 1144 O O . LEU A 1 151 ? 12.010 -12.949 -5.110 1.00 67.31 151 LEU A O 1
ATOM 1148 N N . THR A 1 152 ? 11.651 -10.916 -4.245 1.00 65.50 152 THR A N 1
ATOM 1149 C CA . THR A 1 152 ? 13.058 -10.511 -4.162 1.00 65.50 152 THR A CA 1
ATOM 1150 C C . THR A 1 152 ? 13.669 -10.939 -2.827 1.00 65.50 152 THR A C 1
ATOM 1152 O O . THR A 1 152 ? 12.992 -11.485 -1.951 1.00 65.50 152 THR A O 1
ATOM 1155 N N . ASP A 1 153 ? 14.966 -10.677 -2.652 1.00 63.84 153 ASP A N 1
ATOM 1156 C CA . ASP A 1 153 ? 15.709 -10.969 -1.418 1.00 63.84 153 ASP A CA 1
ATOM 1157 C C . ASP A 1 153 ? 15.117 -10.287 -0.166 1.00 63.84 153 ASP A C 1
ATOM 1159 O O . ASP A 1 153 ? 15.352 -10.734 0.959 1.00 63.84 153 ASP A O 1
ATOM 1163 N N . THR A 1 154 ? 14.264 -9.273 -0.349 1.00 67.31 154 THR A N 1
ATOM 1164 C CA . THR A 1 154 ? 13.503 -8.604 0.716 1.00 67.31 154 THR A CA 1
ATOM 1165 C C . THR A 1 154 ? 12.334 -9.443 1.247 1.00 67.31 154 THR A C 1
ATOM 1167 O O . THR A 1 154 ? 11.663 -9.029 2.189 1.00 67.31 154 THR A O 1
ATOM 1170 N N . LEU A 1 155 ? 12.093 -10.663 0.743 1.00 70.00 155 LEU A N 1
ATOM 1171 C CA . LEU A 1 155 ? 11.031 -11.551 1.243 1.00 70.00 155 LEU A CA 1
ATOM 1172 C C . LEU A 1 155 ? 11.118 -11.797 2.757 1.00 70.00 155 LEU A C 1
ATOM 1174 O O . LEU A 1 155 ? 10.090 -11.863 3.430 1.00 70.00 155 LEU A O 1
ATOM 1178 N N . LYS A 1 156 ? 12.329 -11.930 3.308 1.00 72.75 156 LYS A N 1
ATOM 1179 C CA . LYS A 1 156 ? 12.517 -12.112 4.758 1.00 72.75 156 LYS A CA 1
ATOM 1180 C C . LYS A 1 156 ? 12.093 -10.875 5.549 1.00 72.75 156 LYS A C 1
ATOM 1182 O O . LYS A 1 156 ? 11.517 -11.010 6.626 1.00 72.75 156 LYS A O 1
ATOM 1187 N N . GLU A 1 157 ? 12.348 -9.692 5.003 1.00 74.94 157 GLU A N 1
ATOM 1188 C CA . GLU A 1 157 ? 11.922 -8.417 5.582 1.00 74.94 157 GLU A CA 1
ATOM 1189 C C . GLU A 1 157 ? 10.404 -8.254 5.454 1.00 74.94 157 GLU A C 1
ATOM 1191 O O . GLU A 1 157 ? 9.732 -7.933 6.425 1.00 74.94 157 GLU A O 1
ATOM 1196 N N . LEU A 1 158 ? 9.814 -8.619 4.313 1.00 72.06 158 LEU A N 1
ATOM 1197 C CA . LEU A 1 158 ? 8.358 -8.666 4.152 1.00 72.06 158 LEU A CA 1
ATOM 1198 C C . LEU A 1 158 ? 7.699 -9.610 5.164 1.00 72.06 158 LEU A C 1
ATOM 1200 O O . LEU A 1 158 ? 6.683 -9.273 5.768 1.00 72.06 158 LEU A O 1
ATOM 1204 N N . GLN A 1 159 ? 8.280 -10.787 5.393 1.00 74.38 159 GLN A N 1
ATOM 1205 C CA . GLN A 1 159 ? 7.765 -11.735 6.379 1.00 74.38 159 GLN A CA 1
ATOM 1206 C C . GLN A 1 159 ? 7.855 -11.204 7.813 1.00 74.38 159 GLN A C 1
ATOM 1208 O O . GLN A 1 159 ? 6.968 -11.503 8.612 1.00 74.38 159 GLN A O 1
ATOM 1213 N N . SER A 1 160 ? 8.869 -10.400 8.152 1.00 76.06 160 SER A N 1
ATOM 1214 C CA . SER A 1 160 ? 8.975 -9.807 9.492 1.00 76.06 160 SER A CA 1
ATOM 1215 C C . SER A 1 160 ? 7.874 -8.768 9.756 1.00 76.06 160 SER A C 1
ATOM 1217 O O . SER A 1 160 ? 7.411 -8.641 10.890 1.00 76.06 160 SER A O 1
ATOM 1219 N N . LEU A 1 161 ? 7.374 -8.101 8.708 1.00 73.94 161 LEU A N 1
ATOM 1220 C CA . LEU A 1 161 ? 6.248 -7.158 8.776 1.00 73.94 161 LEU A CA 1
ATOM 1221 C C . LEU A 1 161 ? 4.881 -7.835 8.989 1.00 73.94 161 LEU A C 1
ATOM 1223 O O . LEU A 1 161 ? 3.932 -7.186 9.448 1.00 73.94 161 LEU A O 1
ATOM 1227 N N . ALA A 1 162 ? 4.775 -9.131 8.681 1.00 75.81 162 ALA A N 1
ATOM 1228 C CA . ALA A 1 162 ? 3.581 -9.959 8.858 1.00 75.81 162 ALA A CA 1
ATOM 1229 C C . ALA A 1 162 ? 3.841 -11.092 9.874 1.00 75.81 162 ALA A C 1
ATOM 1231 O O . ALA A 1 162 ? 3.995 -12.256 9.494 1.00 75.81 162 ALA A O 1
ATOM 1232 N N . PRO A 1 163 ? 3.888 -10.782 11.183 1.00 69.06 163 PRO A N 1
ATOM 1233 C CA . PRO A 1 163 ? 4.356 -11.720 12.202 1.00 69.06 163 PRO A CA 1
ATOM 1234 C C . PRO A 1 163 ? 3.406 -12.905 12.452 1.00 69.06 163 PRO A C 1
ATOM 1236 O O . PRO A 1 163 ? 3.831 -13.922 13.005 1.00 69.06 163 PRO A O 1
ATOM 1239 N N . ASN A 1 164 ? 2.126 -12.836 12.054 1.00 73.00 164 ASN A N 1
ATOM 1240 C CA . ASN A 1 164 ? 1.137 -13.869 12.384 1.00 73.00 164 ASN A CA 1
ATOM 1241 C C . ASN A 1 164 ? 1.052 -14.970 11.320 1.00 73.00 164 ASN A C 1
ATOM 1243 O O . ASN A 1 164 ? -0.004 -15.152 10.710 1.00 73.00 164 ASN A O 1
ATOM 1247 N N . ARG A 1 165 ? 2.151 -15.719 11.125 1.00 77.62 165 ARG A N 1
ATOM 1248 C CA . ARG A 1 165 ? 2.264 -16.889 10.224 1.00 77.62 165 ARG A CA 1
ATOM 1249 C C . ARG A 1 165 ? 1.443 -16.697 8.932 1.00 77.62 165 ARG A C 1
ATOM 1251 O O . ARG A 1 165 ? 0.368 -17.301 8.795 1.00 77.62 165 ARG A O 1
ATOM 1258 N N . PRO A 1 166 ? 1.917 -15.838 8.016 1.00 82.75 166 PRO A N 1
ATOM 1259 C CA . PRO A 1 166 ? 1.121 -15.397 6.888 1.00 82.75 166 PRO A CA 1
ATOM 1260 C C . PRO A 1 166 ? 0.794 -16.565 5.962 1.00 82.75 166 PRO A C 1
ATOM 1262 O O . PRO A 1 166 ? 1.602 -17.469 5.740 1.00 82.75 166 PRO A O 1
ATOM 1265 N N . PHE A 1 167 ? -0.415 -16.547 5.414 1.00 87.44 167 PHE A N 1
ATOM 1266 C CA . PHE A 1 167 ? -0.755 -17.373 4.271 1.00 87.44 167 PHE A CA 1
ATOM 1267 C C . PHE A 1 167 ? -0.005 -16.836 3.054 1.00 87.44 167 PHE A C 1
ATOM 1269 O O . PHE A 1 167 ? -0.161 -15.673 2.695 1.00 87.44 167 PHE A O 1
ATOM 1276 N N . PHE A 1 168 ? 0.820 -17.679 2.447 1.00 85.56 168 PHE A N 1
ATOM 1277 C CA . PHE A 1 168 ? 1.575 -17.327 1.258 1.00 85.56 168 PHE A CA 1
ATOM 1278 C C . PHE A 1 168 ? 0.836 -17.830 0.023 1.00 85.56 168 PHE A C 1
ATOM 1280 O O . PHE A 1 168 ? 0.504 -19.015 -0.063 1.00 85.56 168 PHE A O 1
ATOM 1287 N N . TRP A 1 169 ? 0.588 -16.929 -0.917 1.00 86.00 169 TRP A N 1
ATOM 1288 C CA . TRP A 1 169 ? 0.049 -17.259 -2.222 1.00 86.00 169 TRP A CA 1
ATOM 1289 C C . TRP A 1 169 ? 0.909 -16.628 -3.304 1.00 86.00 169 TRP A C 1
ATOM 1291 O O . TRP A 1 169 ? 1.169 -15.426 -3.290 1.00 86.00 169 TRP A O 1
ATOM 1301 N N . GLU A 1 170 ? 1.322 -17.446 -4.258 1.00 82.31 170 GLU A N 1
ATOM 1302 C CA . GLU A 1 170 ? 2.087 -17.017 -5.414 1.00 82.31 170 GLU A CA 1
ATOM 1303 C C . GLU A 1 170 ? 1.351 -17.468 -6.668 1.00 82.31 170 GLU A C 1
ATOM 1305 O O . GLU A 1 170 ? 1.043 -18.651 -6.839 1.00 82.31 170 GLU A O 1
ATOM 1310 N N . ALA A 1 171 ? 1.058 -16.510 -7.543 1.00 76.44 171 ALA A N 1
ATOM 1311 C CA . ALA A 1 171 ? 0.644 -16.812 -8.897 1.00 76.44 171 ALA A CA 1
ATOM 1312 C C . ALA A 1 171 ? 1.849 -17.413 -9.628 1.00 76.44 171 ALA A C 1
ATOM 1314 O O . ALA A 1 171 ? 2.767 -16.686 -10.009 1.00 76.44 171 ALA A O 1
ATOM 1315 N N . VAL A 1 172 ? 1.851 -18.735 -9.812 1.00 61.75 172 VAL A N 1
ATOM 1316 C CA . VAL A 1 172 ? 2.878 -19.427 -10.598 1.00 61.75 172 VAL A CA 1
ATOM 1317 C C . VAL A 1 172 ? 2.829 -18.873 -12.021 1.00 61.75 172 VAL A C 1
ATOM 1319 O O . VAL A 1 172 ? 1.869 -19.097 -12.752 1.00 61.75 172 VAL A O 1
ATOM 1322 N N . SER A 1 173 ? 3.842 -18.101 -12.396 1.00 52.19 173 SER A N 1
ATOM 1323 C CA . SER A 1 173 ? 4.031 -17.600 -13.754 1.00 52.19 173 SER A CA 1
ATOM 1324 C C . SER A 1 173 ? 5.403 -18.074 -14.201 1.00 52.19 173 SER A C 1
ATOM 1326 O O . SER A 1 173 ? 6.407 -17.550 -13.728 1.00 52.19 173 SER A O 1
ATOM 1328 N N . GLU A 1 174 ? 5.449 -19.058 -15.101 1.00 49.19 174 GLU A N 1
ATOM 1329 C CA . GLU A 1 174 ? 6.701 -19.660 -15.591 1.00 49.19 174 GLU A CA 1
ATOM 1330 C C . GLU A 1 174 ? 7.613 -18.649 -16.314 1.00 49.19 174 GLU A C 1
ATOM 1332 O O . GLU A 1 174 ? 8.815 -18.877 -16.431 1.00 49.19 174 GLU A O 1
ATOM 1337 N N . VAL A 1 175 ? 7.085 -17.487 -16.726 1.00 44.47 175 VAL A N 1
ATOM 1338 C CA . VAL A 1 175 ? 7.844 -16.456 -17.447 1.00 44.47 175 VAL A CA 1
ATOM 1339 C C . VAL A 1 175 ? 7.557 -15.051 -16.887 1.00 44.47 175 VAL A C 1
ATOM 1341 O O . VAL A 1 175 ? 6.406 -14.669 -16.650 1.00 44.47 175 VAL A O 1
ATOM 1344 N N . ARG A 1 176 ? 8.612 -14.252 -16.638 1.00 52.81 176 ARG A N 1
ATOM 1345 C CA . ARG A 1 176 ? 8.520 -12.843 -16.179 1.00 52.81 176 ARG A CA 1
ATOM 1346 C C . ARG A 1 176 ? 7.858 -11.929 -17.225 1.00 52.81 176 ARG A C 1
ATOM 1348 O O . ARG A 1 176 ? 7.203 -10.962 -16.847 1.00 52.81 176 ARG A O 1
ATOM 1355 N N . THR A 1 177 ? 7.964 -12.269 -18.507 1.00 54.06 177 THR A N 1
ATOM 1356 C CA . THR A 1 177 ? 7.330 -11.595 -19.654 1.00 54.06 177 THR A CA 1
ATOM 1357 C C . THR A 1 177 ? 6.091 -12.364 -20.127 1.00 54.06 177 THR A C 1
ATOM 1359 O O . THR A 1 177 ? 5.929 -13.528 -19.780 1.00 54.06 177 THR A O 1
ATOM 1362 N N . VAL A 1 178 ? 5.162 -11.707 -20.826 1.00 56.53 178 VAL A N 1
ATOM 1363 C CA . VAL A 1 178 ? 3.991 -12.374 -21.434 1.00 56.53 178 VAL A CA 1
ATOM 1364 C C . VAL A 1 178 ? 4.499 -13.308 -22.538 1.00 56.53 178 VAL A C 1
ATOM 1366 O O . VAL A 1 178 ? 5.396 -12.900 -23.271 1.00 56.53 178 VAL A O 1
ATOM 1369 N N . ASP A 1 179 ? 3.962 -14.524 -22.668 1.00 56.34 179 ASP A N 1
ATOM 1370 C CA . ASP A 1 179 ? 4.422 -15.497 -23.682 1.00 56.34 179 ASP A CA 1
ATOM 1371 C C . ASP A 1 179 ? 4.261 -14.980 -25.126 1.00 56.34 179 ASP A C 1
ATOM 1373 O O . ASP A 1 179 ? 4.996 -15.382 -26.022 1.00 56.34 179 ASP A O 1
ATOM 1377 N N . GLU A 1 180 ? 3.344 -14.035 -25.345 1.00 68.31 180 GLU A N 1
ATOM 1378 C CA . GLU A 1 180 ? 3.096 -13.373 -26.634 1.00 68.31 180 GLU A CA 1
ATOM 1379 C C . GLU A 1 180 ? 4.058 -12.203 -26.930 1.00 68.31 180 GLU A C 1
ATOM 1381 O O . GLU A 1 180 ? 3.992 -11.605 -28.003 1.00 68.31 180 GLU A O 1
ATOM 1386 N N . LEU A 1 181 ? 4.946 -11.834 -25.996 1.00 76.38 181 LEU A N 1
ATOM 1387 C CA . LEU A 1 181 ? 5.851 -10.695 -26.167 1.00 76.38 181 LEU A CA 1
ATOM 1388 C C . LEU A 1 181 ? 7.096 -11.087 -26.984 1.00 76.38 181 LEU A C 1
ATOM 1390 O O . LEU A 1 181 ? 8.057 -11.623 -26.425 1.00 76.38 181 LEU A O 1
ATOM 1394 N N . ASP A 1 182 ? 7.115 -10.747 -28.279 1.00 80.69 182 ASP A N 1
ATOM 1395 C CA . ASP A 1 182 ? 8.317 -10.847 -29.125 1.00 80.69 182 ASP A CA 1
ATOM 1396 C C . ASP A 1 182 ? 9.359 -9.801 -28.693 1.00 80.69 182 ASP A C 1
ATOM 1398 O O . ASP A 1 182 ? 9.121 -8.591 -28.729 1.00 80.69 182 ASP A O 1
ATOM 1402 N N . GLN A 1 183 ? 10.524 -10.274 -28.254 1.00 83.81 183 GLN A N 1
ATOM 1403 C CA . GLN A 1 183 ? 11.623 -9.443 -27.772 1.00 83.81 183 GLN A CA 1
ATOM 1404 C C . GLN A 1 183 ? 12.838 -9.626 -28.667 1.00 83.81 183 GLN A C 1
ATOM 1406 O O . GLN A 1 183 ? 13.373 -10.725 -28.811 1.00 83.81 183 GLN A O 1
ATOM 1411 N N . ARG A 1 184 ? 13.329 -8.514 -29.210 1.00 87.81 184 ARG A N 1
ATOM 1412 C CA . ARG A 1 184 ? 14.521 -8.478 -30.059 1.00 87.81 184 ARG A CA 1
ATOM 1413 C C . 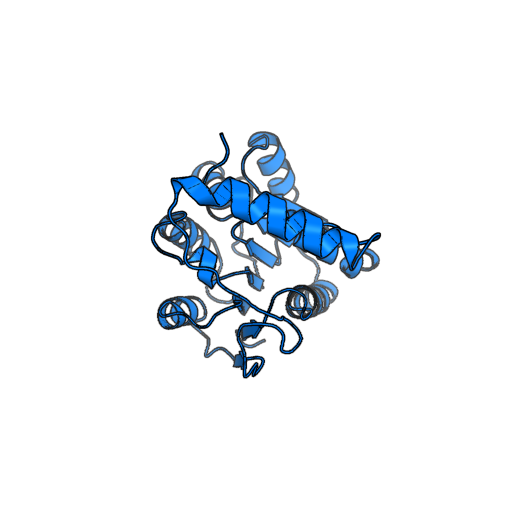ARG A 1 184 ? 15.529 -7.488 -29.495 1.00 87.81 184 ARG A C 1
ATOM 1415 O O . ARG A 1 184 ? 15.154 -6.481 -28.898 1.00 87.81 184 ARG A O 1
ATOM 1422 N N . TYR A 1 185 ? 16.813 -7.766 -29.693 1.00 90.62 185 TYR A N 1
ATOM 1423 C CA . TYR A 1 185 ? 17.894 -6.855 -29.325 1.00 90.62 185 TYR A CA 1
ATOM 1424 C C . TYR A 1 185 ? 18.815 -6.613 -30.518 1.00 90.62 185 TYR A C 1
ATOM 1426 O O . TYR A 1 185 ? 19.004 -7.486 -31.364 1.00 90.62 185 TYR A O 1
ATOM 1434 N N . LEU A 1 186 ? 19.395 -5.414 -30.571 1.00 90.12 186 LEU A N 1
ATOM 1435 C CA . LEU A 1 186 ? 20.329 -5.004 -31.611 1.00 90.12 186 LEU A CA 1
ATOM 1436 C C . LEU A 1 186 ? 21.575 -4.405 -30.953 1.00 90.12 186 LEU A C 1
ATOM 1438 O O . LEU A 1 186 ? 21.481 -3.466 -30.162 1.00 90.12 186 LEU A O 1
ATOM 1442 N N . LEU A 1 187 ? 22.745 -4.950 -31.278 1.00 93.62 187 LEU A N 1
ATOM 1443 C CA . LEU A 1 187 ? 24.027 -4.403 -30.844 1.00 93.62 187 LEU A CA 1
ATOM 1444 C C . LEU A 1 187 ? 24.460 -3.319 -31.831 1.00 93.62 187 LEU A C 1
ATOM 1446 O O . LEU A 1 187 ? 24.782 -3.621 -32.978 1.00 93.62 187 LEU A O 1
ATOM 1450 N N . VAL A 1 188 ? 24.473 -2.063 -31.385 1.00 92.94 188 VAL A N 1
ATOM 1451 C CA . VAL A 1 188 ? 24.874 -0.914 -32.207 1.00 92.94 188 VAL A CA 1
ATOM 1452 C C . VAL A 1 188 ? 25.813 0.021 -31.452 1.00 92.94 188 VAL A C 1
ATOM 1454 O O . VAL A 1 188 ? 25.664 0.186 -30.239 1.00 92.94 188 VAL A O 1
ATOM 1457 N N . PRO A 1 189 ? 26.758 0.676 -32.150 1.00 94.38 189 PRO A N 1
ATOM 1458 C CA . PRO A 1 189 ? 27.485 1.810 -31.596 1.00 94.38 189 PRO A CA 1
ATOM 1459 C C . PRO A 1 189 ? 26.520 2.918 -31.160 1.00 94.38 189 PRO A C 1
ATOM 1461 O O . PRO A 1 189 ? 25.568 3.226 -31.877 1.00 94.38 189 PRO A O 1
ATOM 1464 N N . GLU A 1 190 ? 26.796 3.560 -30.023 1.00 88.88 190 GLU A N 1
ATOM 1465 C CA . GLU A 1 190 ? 25.933 4.606 -29.450 1.00 88.88 190 GLU A CA 1
ATOM 1466 C C . GLU A 1 190 ? 25.628 5.732 -30.448 1.00 88.88 190 GLU A C 1
ATOM 1468 O O . GLU A 1 190 ? 24.477 6.136 -30.589 1.00 88.88 190 GLU A O 1
ATOM 1473 N N . ALA A 1 191 ? 26.630 6.150 -31.228 1.00 92.75 191 ALA A N 1
ATOM 1474 C CA . ALA A 1 191 ? 26.497 7.194 -32.244 1.00 92.75 191 ALA A CA 1
ATOM 1475 C C . ALA A 1 191 ? 25.499 6.865 -33.373 1.00 92.75 191 ALA A C 1
ATOM 1477 O O . ALA A 1 191 ? 25.052 7.769 -34.071 1.00 92.75 191 ALA A O 1
ATOM 1478 N N . LEU A 1 192 ? 25.162 5.588 -33.576 1.00 93.69 192 LEU A N 1
ATOM 1479 C CA . LEU A 1 192 ? 24.240 5.145 -34.626 1.00 93.69 192 LEU A CA 1
ATOM 1480 C C . LEU A 1 192 ? 22.852 4.790 -34.088 1.00 93.69 192 LEU A C 1
ATOM 1482 O O . LEU A 1 192 ? 21.959 4.483 -34.876 1.00 93.69 192 LEU A O 1
ATOM 1486 N N . LYS A 1 193 ? 22.651 4.826 -32.766 1.00 92.12 193 LYS A N 1
ATOM 1487 C CA . LYS A 1 193 ? 21.415 4.367 -32.125 1.00 92.12 193 LYS A CA 1
ATOM 1488 C C . LYS A 1 193 ? 20.175 5.082 -32.668 1.00 92.12 193 LYS A C 1
ATOM 1490 O O . LYS A 1 193 ? 19.178 4.421 -32.942 1.00 92.12 193 LYS A O 1
ATOM 1495 N N . ASP A 1 194 ? 20.269 6.390 -32.896 1.00 90.81 194 ASP A N 1
ATOM 1496 C CA . ASP A 1 194 ? 19.158 7.200 -33.409 1.00 90.81 194 ASP A CA 1
ATOM 1497 C C . ASP A 1 194 ? 18.799 6.832 -34.856 1.00 90.81 194 ASP A C 1
ATOM 1499 O O . ASP A 1 194 ? 17.624 6.696 -35.188 1.00 90.81 194 ASP A O 1
ATOM 1503 N N . ALA A 1 195 ? 19.801 6.594 -35.709 1.00 93.19 195 ALA A N 1
ATOM 1504 C CA . ALA A 1 195 ? 19.577 6.197 -37.099 1.00 93.19 195 ALA A CA 1
ATOM 1505 C C . ALA A 1 195 ? 18.884 4.828 -37.191 1.00 93.19 195 ALA A C 1
ATOM 1507 O O . ALA A 1 195 ? 17.927 4.663 -37.947 1.00 93.19 195 ALA A O 1
ATOM 1508 N N . TYR A 1 196 ? 19.327 3.862 -36.379 1.00 93.75 196 TYR A N 1
ATOM 1509 C CA . TYR A 1 196 ? 18.682 2.551 -36.295 1.00 93.75 196 TYR A CA 1
ATOM 1510 C C . TYR A 1 196 ? 17.274 2.634 -35.705 1.00 93.75 196 TYR A C 1
ATOM 1512 O O . TYR A 1 196 ? 16.380 1.957 -36.198 1.00 93.75 196 TYR A O 1
ATOM 1520 N N . LEU A 1 197 ? 17.055 3.470 -34.687 1.00 92.00 197 LEU A N 1
ATOM 1521 C CA .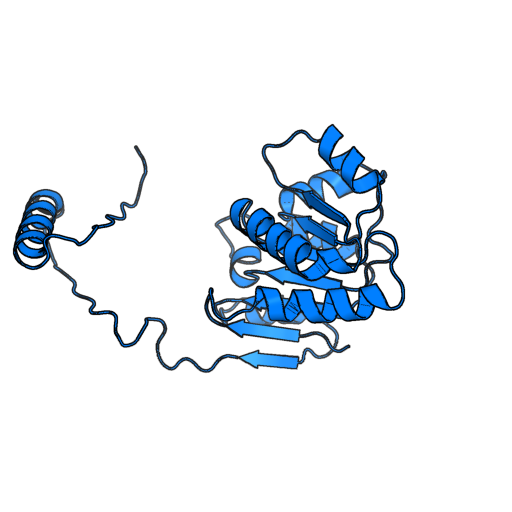 LEU A 1 197 ? 15.732 3.677 -34.100 1.00 92.00 197 LEU A CA 1
ATOM 1522 C C . LEU A 1 197 ? 14.734 4.204 -35.139 1.00 92.00 197 LEU A C 1
ATOM 1524 O O . LEU A 1 197 ? 13.650 3.643 -35.269 1.00 92.00 197 LEU A O 1
ATOM 1528 N N . VAL A 1 198 ? 15.109 5.235 -35.904 1.00 92.50 198 VAL A N 1
ATOM 1529 C CA . VAL A 1 198 ? 14.262 5.782 -36.978 1.00 92.50 198 VAL A CA 1
ATOM 1530 C C . VAL A 1 198 ? 13.962 4.715 -38.027 1.00 92.50 198 VAL A C 1
ATOM 1532 O O . VAL A 1 198 ? 12.804 4.53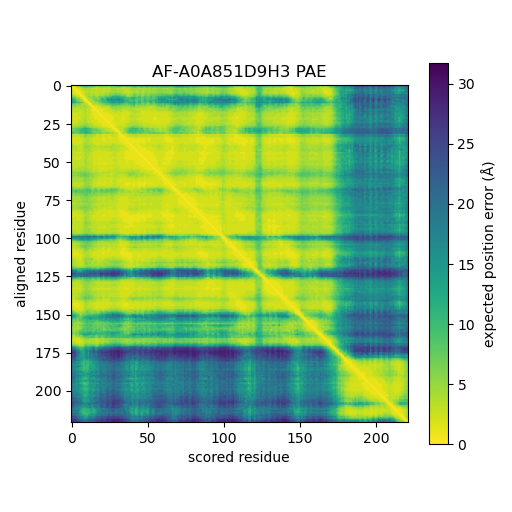5 -38.394 1.00 92.50 198 VAL A O 1
ATOM 1535 N N . HIS A 1 199 ? 14.981 3.969 -38.462 1.00 92.06 199 HIS A N 1
ATOM 1536 C CA . HIS A 1 199 ? 14.808 2.903 -39.445 1.00 92.06 199 HIS A CA 1
ATOM 1537 C C . HIS A 1 199 ? 13.858 1.798 -38.953 1.00 92.06 199 HIS A C 1
ATOM 1539 O O . HIS A 1 199 ? 12.991 1.356 -39.705 1.00 92.06 199 HIS A O 1
ATOM 1545 N N . LEU A 1 200 ? 13.983 1.381 -37.688 1.00 91.62 200 LEU A N 1
ATOM 1546 C CA . LEU A 1 200 ? 13.112 0.370 -37.085 1.00 91.62 200 LEU A CA 1
ATOM 1547 C C . LEU A 1 200 ? 11.662 0.845 -36.994 1.00 91.62 200 LEU A C 1
ATOM 1549 O O . LEU A 1 200 ? 10.763 0.077 -37.311 1.00 91.62 200 LEU A O 1
ATOM 1553 N N . ILE A 1 201 ? 11.432 2.098 -36.592 1.00 90.81 201 ILE A N 1
ATOM 1554 C CA . ILE A 1 201 ? 10.077 2.657 -36.496 1.00 90.81 201 ILE A CA 1
ATOM 1555 C C . ILE A 1 201 ? 9.435 2.754 -37.878 1.00 90.81 201 ILE A C 1
ATOM 1557 O O . ILE A 1 201 ? 8.290 2.348 -38.023 1.00 90.81 201 ILE A O 1
ATOM 1561 N N . GLN A 1 202 ? 10.165 3.249 -38.881 1.00 89.75 202 GLN A N 1
ATOM 1562 C CA . GLN A 1 202 ? 9.656 3.354 -40.253 1.00 89.75 202 GLN A CA 1
ATOM 1563 C C . GLN A 1 202 ? 9.283 1.983 -40.810 1.00 89.75 202 GLN A C 1
ATOM 1565 O O . GLN A 1 202 ? 8.152 1.784 -41.230 1.00 89.75 202 GLN A O 1
ATOM 1570 N N . THR A 1 203 ? 10.199 1.017 -40.708 1.00 89.31 203 THR A N 1
ATOM 1571 C CA . THR A 1 203 ? 9.955 -0.352 -41.186 1.00 89.31 203 THR A CA 1
ATOM 1572 C C . THR A 1 203 ? 8.763 -0.989 -40.471 1.00 89.31 203 THR A C 1
ATOM 1574 O O . THR A 1 203 ? 7.961 -1.674 -41.091 1.00 89.31 203 THR A O 1
ATOM 1577 N N . PHE A 1 204 ? 8.624 -0.751 -39.164 1.00 87.69 204 PHE A N 1
ATOM 1578 C CA . PHE A 1 204 ? 7.506 -1.281 -38.389 1.00 87.69 204 PHE A CA 1
ATOM 1579 C C . PHE A 1 204 ? 6.171 -0.617 -38.751 1.00 87.69 204 PHE A C 1
ATOM 1581 O O . PHE A 1 204 ? 5.156 -1.300 -38.816 1.00 87.69 204 PHE A O 1
ATOM 1588 N N . GLN A 1 205 ? 6.158 0.696 -38.992 1.00 86.88 205 GLN A N 1
ATOM 1589 C CA . GLN A 1 205 ? 4.956 1.420 -39.415 1.00 86.88 205 GLN A CA 1
ATOM 1590 C C . GLN A 1 205 ? 4.507 1.015 -40.819 1.00 86.88 205 GLN A C 1
ATOM 1592 O O . GLN A 1 205 ? 3.311 0.851 -41.022 1.00 86.88 205 GLN A O 1
ATOM 1597 N N . ASP A 1 206 ? 5.444 0.764 -41.740 1.00 87.56 206 ASP A N 1
ATOM 1598 C CA . ASP A 1 206 ? 5.135 0.269 -43.089 1.00 87.56 206 ASP A CA 1
ATOM 1599 C C . ASP A 1 206 ? 4.393 -1.086 -43.055 1.00 87.56 206 ASP A C 1
ATOM 1601 O O . ASP A 1 206 ? 3.584 -1.385 -43.934 1.00 87.56 206 ASP A O 1
ATOM 1605 N N . GLU A 1 207 ? 4.654 -1.915 -42.037 1.00 86.88 207 GLU A N 1
ATOM 1606 C CA . GLU A 1 207 ? 3.971 -3.198 -41.820 1.00 86.88 207 GLU A CA 1
ATOM 1607 C C . GLU A 1 207 ? 2.688 -3.061 -40.968 1.00 86.88 207 GLU A C 1
ATOM 1609 O O . GLU A 1 207 ? 1.828 -3.950 -40.991 1.00 86.88 207 GLU A O 1
ATOM 1614 N N . HIS A 1 208 ? 2.534 -1.956 -40.227 1.00 84.81 208 HIS A N 1
ATOM 1615 C CA . HIS A 1 208 ? 1.514 -1.769 -39.192 1.00 84.81 208 HIS A CA 1
ATOM 1616 C C . HIS A 1 208 ? 1.014 -0.308 -39.080 1.00 84.81 208 HIS A C 1
ATOM 1618 O O . HIS A 1 208 ? 1.279 0.376 -38.088 1.00 84.81 208 HIS A O 1
ATOM 1624 N N . ASP A 1 209 ? 0.214 0.142 -40.056 1.00 78.56 209 ASP A N 1
ATOM 1625 C CA . ASP A 1 209 ? -0.276 1.534 -40.183 1.00 78.56 209 ASP A CA 1
ATOM 1626 C C . ASP A 1 209 ? -1.016 2.101 -38.944 1.00 78.56 209 ASP A C 1
ATOM 1628 O O . ASP A 1 209 ? -0.963 3.303 -38.689 1.00 78.56 209 ASP A O 1
ATOM 1632 N N . ASP A 1 210 ? -1.681 1.260 -38.141 1.00 83.25 210 ASP A N 1
ATOM 1633 C CA . ASP A 1 210 ? -2.519 1.696 -37.004 1.00 83.25 210 ASP A CA 1
ATOM 1634 C C . ASP A 1 210 ? -1.849 1.542 -35.621 1.00 83.25 210 ASP A C 1
ATOM 1636 O O . ASP A 1 210 ? -2.505 1.636 -34.577 1.00 83.25 210 ASP A O 1
ATOM 1640 N N . TRP A 1 211 ? -0.543 1.268 -35.573 1.00 84.75 211 TRP A N 1
ATOM 1641 C CA . TRP A 1 211 ? 0.144 0.948 -34.319 1.00 84.75 211 TRP A CA 1
ATOM 1642 C C . TRP A 1 211 ? 0.865 2.157 -33.718 1.00 84.75 211 TRP A C 1
ATOM 1644 O O . TRP A 1 211 ? 1.601 2.890 -34.376 1.00 84.75 211 TRP A O 1
ATOM 1654 N N . SER A 1 212 ? 0.686 2.349 -32.410 1.00 86.50 212 SER A N 1
ATOM 1655 C CA . SER A 1 212 ? 1.420 3.358 -31.642 1.00 86.50 212 SER A CA 1
ATOM 1656 C C . SER A 1 212 ? 2.715 2.777 -31.079 1.00 86.50 212 SER A C 1
ATOM 1658 O O . SER A 1 212 ? 2.716 1.691 -30.501 1.00 86.50 212 SER A O 1
ATOM 1660 N N . VAL A 1 213 ? 3.813 3.525 -31.197 1.00 88.44 213 VAL A N 1
ATOM 1661 C CA . VAL A 1 213 ? 5.137 3.130 -30.694 1.00 88.44 213 VAL A CA 1
ATOM 1662 C C . VAL A 1 213 ? 5.492 3.949 -29.452 1.00 88.44 213 VAL A C 1
ATOM 1664 O O . VAL A 1 213 ? 5.363 5.172 -29.451 1.00 88.44 213 VAL A O 1
ATOM 1667 N N . ILE A 1 214 ? 5.976 3.284 -28.399 1.00 90.25 214 ILE A N 1
ATOM 1668 C CA . ILE A 1 214 ? 6.512 3.924 -27.189 1.00 90.25 214 ILE A CA 1
ATOM 1669 C C . ILE A 1 214 ? 8.028 3.719 -27.154 1.00 90.25 214 ILE A C 1
ATOM 1671 O O . ILE A 1 214 ? 8.511 2.594 -27.266 1.00 90.25 214 ILE A O 1
ATOM 1675 N N . ILE A 1 215 ? 8.778 4.806 -26.962 1.00 89.56 215 ILE A N 1
ATOM 1676 C CA . ILE A 1 215 ? 10.243 4.791 -26.882 1.00 89.56 215 ILE A CA 1
ATOM 1677 C C . ILE A 1 215 ? 10.654 5.162 -25.458 1.00 89.56 215 ILE A C 1
ATOM 1679 O O . ILE A 1 215 ? 10.400 6.274 -25.000 1.00 89.56 215 ILE A O 1
ATOM 1683 N N . PHE A 1 216 ? 11.318 4.239 -24.764 1.00 88.81 216 PHE A N 1
ATOM 1684 C CA . PHE A 1 216 ? 11.857 4.485 -23.428 1.00 88.81 216 PHE A CA 1
ATOM 1685 C C . PHE A 1 216 ? 13.311 4.961 -23.511 1.00 88.81 216 PHE A C 1
ATOM 1687 O O . PHE A 1 216 ? 14.160 4.316 -24.130 1.00 88.81 216 PHE A O 1
ATOM 1694 N N . THR A 1 217 ? 13.619 6.077 -22.851 1.00 86.56 217 THR A N 1
ATOM 1695 C CA . THR A 1 217 ? 14.983 6.601 -22.692 1.00 86.56 217 THR A CA 1
ATOM 1696 C C . THR A 1 217 ? 15.371 6.622 -21.215 1.00 86.56 217 THR A C 1
ATOM 1698 O O . THR A 1 217 ? 14.524 6.560 -20.327 1.00 86.56 217 THR A O 1
ATOM 1701 N N . LYS A 1 218 ? 16.677 6.671 -20.928 1.00 79.38 218 LYS A N 1
ATOM 1702 C CA . LYS A 1 218 ? 17.182 6.610 -19.547 1.00 79.38 218 LYS A CA 1
ATOM 1703 C C . LYS A 1 218 ? 17.003 7.928 -18.779 1.00 79.38 218 LYS A C 1
ATOM 1705 O O . LYS A 1 218 ? 16.971 7.912 -17.554 1.00 79.38 218 LYS A O 1
ATOM 1710 N N . THR A 1 219 ? 16.927 9.060 -19.476 1.00 78.12 219 THR A N 1
ATOM 1711 C CA . THR A 1 219 ? 16.845 10.395 -18.872 1.00 78.12 219 THR A CA 1
ATOM 1712 C C . THR A 1 219 ? 15.824 11.260 -19.603 1.00 78.12 219 THR A C 1
ATOM 1714 O O . THR A 1 219 ? 15.780 11.275 -20.835 1.00 78.12 219 THR A O 1
ATOM 1717 N N . CYS A 1 220 ? 15.040 12.022 -18.841 1.00 61.66 220 CYS A N 1
ATOM 1718 C CA . CYS A 1 220 ? 14.287 13.159 -19.362 1.00 61.66 220 CYS A CA 1
ATOM 1719 C C . CYS A 1 220 ? 15.235 14.366 -19.411 1.00 61.66 220 CYS A C 1
ATOM 1721 O O . CYS A 1 220 ? 15.905 14.645 -18.415 1.00 61.66 220 CYS A O 1
ATOM 1723 N N . LYS A 1 221 ? 15.334 15.038 -20.560 1.00 47.25 221 LYS A N 1
ATOM 1724 C CA . LYS A 1 221 ? 16.010 16.337 -20.681 1.00 47.25 221 LYS A CA 1
ATOM 1725 C C . LYS A 1 221 ? 14.994 17.461 -20.591 1.00 47.25 221 LYS A C 1
ATOM 1727 O O . LYS A 1 221 ? 13.880 17.260 -21.122 1.00 47.25 221 LYS A O 1
#